Protein AF-X1KSJ5-F1 (afdb_monomer_lite)

Structure (mmCIF, N/CA/C/O backbone):
data_AF-X1KSJ5-F1
#
_entry.id   AF-X1KSJ5-F1
#
loop_
_atom_site.group_PDB
_atom_site.id
_atom_site.type_symbol
_atom_site.label_atom_id
_atom_site.label_alt_id
_atom_site.label_comp_id
_atom_site.label_asym_id
_atom_site.label_entity_id
_atom_site.label_seq_id
_atom_site.pdbx_PDB_ins_code
_atom_site.Cartn_x
_atom_site.Cartn_y
_atom_site.Cartn_z
_atom_site.occupancy
_atom_site.B_iso_or_equiv
_atom_site.auth_seq_id
_atom_site.auth_comp_id
_atom_site.auth_asym_id
_atom_site.auth_atom_id
_atom_site.pdbx_PDB_model_num
ATOM 1 N N . VAL A 1 1 ? 23.281 -0.517 -30.112 1.00 84.94 1 VAL A N 1
ATOM 2 C CA . VAL A 1 1 ? 21.803 -0.468 -30.062 1.00 84.94 1 VAL A CA 1
ATOM 3 C C . VAL A 1 1 ? 21.409 0.751 -29.253 1.00 84.94 1 VAL A C 1
ATOM 5 O O . VAL A 1 1 ? 21.814 0.861 -28.105 1.00 84.94 1 VAL A O 1
ATOM 8 N N . ALA A 1 2 ? 20.683 1.676 -29.867 1.00 84.88 2 ALA A N 1
ATOM 9 C CA . ALA A 1 2 ? 20.162 2.883 -29.251 1.00 84.88 2 ALA A CA 1
ATOM 10 C C . ALA A 1 2 ? 18.636 2.769 -29.133 1.00 84.88 2 ALA A C 1
ATOM 12 O O . ALA A 1 2 ? 17.918 2.760 -30.135 1.00 84.88 2 ALA A O 1
ATOM 13 N N . ASP A 1 3 ? 18.145 2.675 -27.904 1.00 85.12 3 ASP A N 1
ATOM 14 C CA . ASP A 1 3 ? 16.729 2.759 -27.555 1.00 85.12 3 ASP A CA 1
ATOM 15 C C . ASP A 1 3 ? 16.302 4.234 -27.449 1.00 85.12 3 ASP A C 1
ATOM 17 O O . ASP A 1 3 ? 16.980 5.065 -26.841 1.00 85.12 3 ASP A O 1
ATOM 21 N N . THR A 1 4 ? 15.197 4.608 -28.092 1.00 83.75 4 THR A N 1
ATOM 22 C CA . THR A 1 4 ? 14.748 6.007 -28.148 1.00 83.75 4 THR A CA 1
ATOM 23 C C . THR A 1 4 ? 13.231 6.110 -28.023 1.00 83.75 4 THR A C 1
ATOM 25 O O . THR A 1 4 ? 12.505 5.130 -28.161 1.00 83.75 4 THR A O 1
ATOM 28 N N . VAL A 1 5 ? 12.724 7.334 -27.845 1.00 80.88 5 VAL A N 1
ATOM 29 C CA . VAL A 1 5 ? 11.276 7.635 -27.828 1.00 80.88 5 VAL A CA 1
ATOM 30 C C . VAL A 1 5 ? 10.595 7.538 -29.200 1.00 80.88 5 VAL A C 1
ATOM 32 O O . VAL A 1 5 ? 9.409 7.848 -29.333 1.00 80.88 5 VAL A O 1
ATOM 35 N N . VAL A 1 6 ? 11.339 7.139 -30.231 1.00 81.50 6 VAL A N 1
ATOM 36 C CA . VAL A 1 6 ? 10.840 6.950 -31.599 1.00 81.50 6 VAL A CA 1
ATOM 37 C C . VAL A 1 6 ? 10.857 5.479 -31.985 1.00 81.50 6 VAL A C 1
ATOM 39 O O . VAL A 1 6 ? 9.919 4.996 -32.608 1.00 81.50 6 VAL A O 1
ATOM 42 N N . GLY A 1 7 ? 11.906 4.772 -31.586 1.00 84.25 7 GLY A N 1
ATOM 43 C CA . GLY A 1 7 ? 12.214 3.447 -32.086 1.00 84.25 7 GLY A CA 1
ATOM 44 C C . GLY A 1 7 ? 13.486 2.888 -31.481 1.00 84.25 7 GLY A C 1
ATOM 45 O O . GLY A 1 7 ? 14.180 3.553 -30.701 1.00 84.25 7 GLY A O 1
ATOM 46 N N . ILE A 1 8 ? 13.800 1.666 -31.887 1.00 86.94 8 ILE A N 1
ATOM 47 C CA . ILE A 1 8 ? 15.062 1.007 -31.568 1.00 86.94 8 ILE A CA 1
ATOM 48 C C . ILE A 1 8 ? 15.926 1.051 -32.817 1.00 86.94 8 ILE A C 1
ATOM 50 O O . ILE A 1 8 ? 15.518 0.577 -33.876 1.00 86.94 8 ILE A O 1
ATOM 54 N N . PHE A 1 9 ? 17.125 1.602 -32.682 1.00 87.62 9 PHE A N 1
ATOM 55 C CA . PHE A 1 9 ? 18.062 1.769 -33.783 1.00 87.62 9 PHE A CA 1
ATOM 56 C C . PHE A 1 9 ? 19.331 0.969 -33.504 1.00 87.62 9 PHE A C 1
ATOM 58 O O . PHE A 1 9 ? 19.901 1.037 -32.414 1.00 87.62 9 PHE A O 1
ATOM 65 N N . VAL A 1 10 ? 19.810 0.215 -34.487 1.00 87.19 10 VAL A N 1
ATOM 66 C CA . VAL A 1 10 ? 21.141 -0.393 -34.437 1.00 87.19 10 VAL A CA 1
ATOM 67 C C . VAL A 1 10 ? 22.041 0.408 -35.348 1.00 87.19 10 VAL A C 1
ATOM 69 O O . VAL A 1 10 ? 21.798 0.466 -36.544 1.00 87.19 10 VAL A O 1
ATOM 72 N N . ILE A 1 11 ? 23.042 1.053 -34.760 1.00 87.56 11 ILE A N 1
ATOM 73 C CA . ILE A 1 11 ? 23.963 1.960 -35.441 1.00 87.56 11 ILE A CA 1
ATOM 74 C C . ILE A 1 11 ? 25.337 1.312 -35.600 1.00 87.56 11 ILE A C 1
ATOM 76 O O . ILE A 1 11 ? 25.755 0.551 -34.723 1.00 87.56 11 ILE A O 1
ATOM 80 N N . ASP A 1 12 ? 26.005 1.609 -36.712 1.00 84.12 12 ASP A N 1
ATOM 81 C CA . ASP A 1 12 ? 27.409 1.273 -36.944 1.00 84.12 12 ASP A CA 1
ATOM 82 C C . ASP A 1 12 ? 28.352 2.242 -36.205 1.00 84.12 12 ASP A C 1
ATOM 84 O O . ASP A 1 12 ? 27.922 3.224 -35.597 1.00 84.12 12 ASP A O 1
ATOM 88 N N . GLU A 1 13 ? 29.659 1.987 -36.284 1.00 81.50 13 GLU A N 1
ATOM 89 C CA . GLU A 1 13 ? 30.708 2.838 -35.696 1.00 81.50 13 GLU A CA 1
ATOM 90 C C . GLU A 1 13 ? 30.740 4.273 -36.264 1.00 81.50 13 GLU A C 1
ATOM 92 O O . GLU A 1 13 ? 31.395 5.146 -35.695 1.00 81.50 13 GLU A O 1
ATOM 97 N N . LEU A 1 14 ? 30.036 4.529 -37.371 1.00 78.62 14 LEU A N 1
ATOM 98 C CA . LEU A 1 14 ? 29.926 5.822 -38.048 1.00 78.62 14 LEU A CA 1
ATOM 99 C C . LEU A 1 14 ? 28.585 6.527 -37.761 1.00 78.62 14 LEU A C 1
ATOM 101 O O . LEU A 1 14 ? 28.258 7.504 -38.437 1.00 78.62 14 LEU A O 1
ATOM 105 N N . GLU A 1 15 ? 27.822 6.055 -36.768 1.00 77.62 15 GLU A N 1
ATOM 106 C CA . GLU A 1 15 ? 26.500 6.567 -36.363 1.00 77.62 15 GLU A CA 1
ATOM 107 C C . GLU A 1 15 ? 25.383 6.369 -37.403 1.00 77.62 15 GLU A C 1
ATOM 109 O O . GLU A 1 15 ? 24.301 6.957 -37.285 1.00 77.62 15 GLU A O 1
ATOM 114 N N . ASN A 1 16 ? 25.594 5.521 -38.412 1.00 80.31 16 ASN A N 1
ATOM 115 C CA . ASN A 1 16 ? 24.567 5.198 -39.394 1.00 80.31 16 ASN A CA 1
ATOM 116 C C . ASN A 1 16 ? 23.715 4.026 -38.894 1.00 80.31 16 ASN A C 1
ATOM 118 O O . ASN A 1 16 ? 24.263 2.972 -38.564 1.00 80.31 16 ASN A O 1
ATOM 122 N N . PRO A 1 17 ? 22.377 4.154 -38.841 1.00 80.44 17 PRO A N 1
ATOM 123 C CA . PRO A 1 17 ? 21.515 3.024 -38.540 1.00 80.44 17 PRO A CA 1
ATOM 124 C C . PRO A 1 17 ? 21.622 1.953 -39.636 1.00 80.44 17 PRO A C 1
ATOM 126 O O . PRO A 1 17 ? 21.257 2.182 -40.786 1.00 80.44 17 PRO A O 1
ATOM 129 N N . ILE A 1 18 ? 22.110 0.776 -39.244 1.00 83.19 18 ILE A N 1
ATOM 130 C CA . ILE A 1 18 ? 22.192 -0.450 -40.048 1.00 83.19 18 ILE A CA 1
ATOM 131 C C . ILE A 1 18 ? 20.792 -1.047 -40.219 1.00 83.19 18 ILE A C 1
ATOM 133 O O . ILE A 1 18 ? 20.398 -1.434 -41.313 1.00 83.19 18 ILE A O 1
ATOM 137 N N . ASN A 1 19 ? 20.037 -1.120 -39.121 1.00 82.50 19 ASN A N 1
ATOM 138 C CA . ASN A 1 19 ? 18.657 -1.589 -39.095 1.00 82.50 19 ASN A CA 1
ATOM 139 C C . ASN A 1 19 ? 17.917 -0.895 -37.944 1.00 82.50 19 ASN A C 1
ATOM 141 O O . ASN A 1 19 ? 18.529 -0.469 -36.956 1.00 82.50 19 ASN A O 1
ATOM 145 N N . PHE A 1 20 ? 16.604 -0.754 -38.066 1.00 83.00 20 PHE A N 1
ATOM 146 C CA . PHE A 1 20 ? 15.784 -0.112 -37.052 1.00 83.00 20 PHE A CA 1
ATOM 147 C C . PHE A 1 20 ? 14.376 -0.698 -36.996 1.00 83.00 20 PHE A C 1
ATOM 149 O O . PHE A 1 20 ? 13.847 -1.241 -37.967 1.00 83.00 20 PHE A O 1
ATOM 156 N N . ARG A 1 21 ? 13.753 -0.552 -35.830 1.00 84.81 21 ARG A N 1
ATOM 157 C CA . ARG A 1 21 ? 12.312 -0.708 -35.644 1.00 84.81 21 ARG A CA 1
ATOM 158 C C . ARG A 1 21 ? 11.746 0.654 -35.305 1.00 84.81 21 ARG A C 1
ATOM 160 O O . ARG A 1 21 ? 11.942 1.152 -34.195 1.00 84.81 21 ARG A O 1
ATOM 167 N N . ASP A 1 22 ? 11.088 1.262 -36.285 1.00 77.00 22 ASP A N 1
ATOM 168 C CA . ASP A 1 22 ? 10.212 2.397 -36.032 1.00 77.00 22 ASP A CA 1
ATOM 169 C C . ASP A 1 22 ? 8.873 1.850 -35.538 1.00 77.00 22 ASP A C 1
ATOM 171 O O . ASP A 1 22 ? 8.269 0.978 -36.164 1.00 77.00 22 ASP A O 1
ATOM 175 N N . PHE A 1 23 ? 8.396 2.371 -34.414 1.00 73.69 23 PHE A N 1
ATOM 176 C CA . PHE A 1 23 ? 7.074 2.029 -33.902 1.00 73.69 23 PHE A CA 1
ATOM 177 C C . PHE A 1 23 ? 5.959 2.808 -34.622 1.00 73.69 23 PHE A C 1
ATOM 179 O O . PHE A 1 23 ? 4.838 2.874 -34.124 1.00 73.69 23 PHE A O 1
ATOM 186 N N . ASN A 1 24 ? 6.246 3.428 -35.776 1.00 67.19 24 ASN A N 1
ATOM 187 C CA . ASN A 1 24 ? 5.317 4.195 -36.619 1.00 67.19 24 ASN A CA 1
ATOM 188 C C . ASN A 1 24 ? 4.564 5.291 -35.847 1.00 67.19 24 ASN A C 1
ATOM 190 O O . ASN A 1 24 ? 3.436 5.666 -36.163 1.00 67.19 24 ASN A O 1
ATOM 194 N N . GLY A 1 25 ? 5.186 5.798 -34.785 1.00 67.38 25 GLY A N 1
ATOM 195 C CA . GLY A 1 25 ? 4.589 6.768 -33.879 1.00 67.38 25 GLY A CA 1
ATOM 196 C C . GLY A 1 25 ? 3.591 6.243 -32.850 1.00 67.38 25 GLY A C 1
ATOM 197 O O . GLY A 1 25 ? 3.031 7.046 -32.098 1.00 67.38 25 GLY A O 1
ATOM 198 N N . GLU A 1 26 ? 3.425 4.929 -32.735 1.00 77.50 26 GLU A N 1
ATOM 199 C CA . GLU A 1 26 ? 2.664 4.298 -31.662 1.00 77.50 26 GLU A CA 1
ATOM 200 C C . GLU A 1 26 ? 3.470 4.303 -30.359 1.00 77.50 26 GLU A C 1
ATOM 202 O O . GLU A 1 26 ? 4.228 3.387 -30.045 1.00 77.50 26 GLU A O 1
ATOM 207 N N . ILE A 1 27 ? 3.274 5.342 -29.548 1.00 80.62 27 ILE A N 1
ATOM 208 C CA . ILE A 1 27 ? 3.945 5.454 -28.246 1.00 80.62 27 ILE A CA 1
ATOM 209 C C . ILE A 1 27 ? 3.659 4.274 -27.307 1.00 80.62 27 ILE A C 1
ATOM 211 O O . ILE A 1 27 ? 4.500 3.926 -26.482 1.00 80.62 27 ILE A O 1
ATOM 215 N N . ASN A 1 28 ? 2.493 3.640 -27.444 1.00 83.06 28 ASN A N 1
ATOM 216 C CA . ASN A 1 28 ? 2.108 2.509 -26.606 1.00 83.06 28 ASN A CA 1
ATOM 217 C C . ASN A 1 28 ? 3.064 1.323 -26.776 1.00 83.06 28 ASN A C 1
ATOM 219 O O . ASN A 1 28 ? 3.385 0.689 -25.779 1.00 83.06 28 ASN A O 1
ATOM 223 N N . LYS A 1 29 ? 3.591 1.083 -27.985 1.00 83.69 29 LYS A N 1
ATOM 224 C CA . LYS A 1 29 ? 4.580 0.021 -28.221 1.00 83.69 29 LYS A CA 1
ATOM 225 C C . LYS A 1 29 ? 5.910 0.301 -27.534 1.00 83.69 29 LYS A C 1
ATOM 227 O O . LYS A 1 29 ? 6.529 -0.606 -26.996 1.00 83.69 29 LYS A O 1
ATOM 232 N N . ILE A 1 30 ? 6.329 1.566 -27.488 1.00 84.62 30 ILE A N 1
ATOM 233 C CA . ILE A 1 30 ? 7.542 1.977 -26.764 1.00 84.62 30 ILE A CA 1
ATOM 234 C C . ILE A 1 30 ? 7.346 1.801 -25.260 1.00 84.62 30 ILE A C 1
ATOM 236 O O . ILE A 1 30 ? 8.234 1.308 -24.569 1.00 84.62 30 ILE A O 1
ATOM 240 N N . ILE A 1 31 ? 6.176 2.191 -24.748 1.00 85.75 31 ILE A N 1
ATOM 241 C CA . ILE A 1 31 ? 5.821 1.971 -23.345 1.00 85.75 31 ILE A CA 1
ATOM 242 C C . ILE A 1 31 ? 5.867 0.470 -23.040 1.00 85.75 31 ILE A C 1
ATOM 244 O O . ILE A 1 31 ? 6.580 0.073 -22.126 1.00 85.75 31 ILE A O 1
ATOM 248 N N . GLU A 1 32 ? 5.194 -0.359 -23.838 1.00 86.06 32 GLU A N 1
ATOM 249 C CA . GLU A 1 32 ? 5.185 -1.819 -23.692 1.00 86.06 32 GLU A CA 1
ATOM 250 C C . GLU A 1 32 ? 6.599 -2.419 -23.765 1.00 86.06 32 GLU A C 1
ATOM 252 O O . GLU A 1 32 ? 6.956 -3.263 -22.946 1.00 86.06 32 GLU A O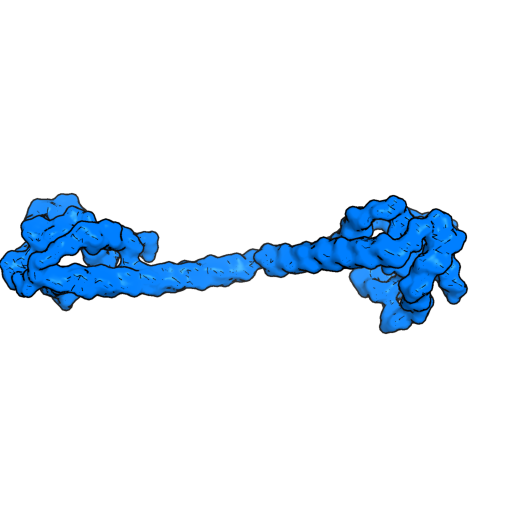 1
ATOM 257 N N . PHE A 1 33 ? 7.447 -1.919 -24.667 1.00 86.81 33 PHE A N 1
ATOM 258 C CA . PHE A 1 33 ? 8.846 -2.325 -24.782 1.00 86.81 33 PHE A CA 1
ATOM 259 C C . PHE A 1 33 ? 9.621 -2.104 -23.473 1.00 86.81 33 PHE A C 1
ATOM 261 O O . PHE A 1 33 ? 10.215 -3.041 -22.934 1.00 86.81 33 PHE A O 1
ATOM 268 N N . TYR A 1 34 ? 9.582 -0.888 -22.918 1.00 85.25 34 TYR A N 1
ATOM 269 C CA . TYR A 1 34 ? 10.248 -0.587 -21.643 1.00 85.25 34 TYR A CA 1
ATOM 270 C C . TYR A 1 34 ? 9.598 -1.306 -20.455 1.00 85.25 34 TYR A C 1
ATOM 272 O O . TYR A 1 34 ? 10.276 -1.637 -19.478 1.00 85.25 34 TYR A O 1
ATOM 280 N N . GLU A 1 35 ? 8.294 -1.562 -20.525 1.00 85.06 35 GLU A N 1
ATOM 281 C CA . GLU A 1 35 ? 7.572 -2.316 -19.509 1.00 85.06 35 GLU A CA 1
ATOM 282 C C . GLU A 1 35 ? 8.022 -3.775 -19.442 1.00 85.06 35 GLU A C 1
ATOM 284 O O . GLU A 1 35 ? 8.316 -4.247 -18.341 1.00 85.06 35 GLU A O 1
ATOM 289 N N . LEU A 1 36 ? 8.134 -4.441 -20.594 1.00 85.56 36 LEU A N 1
ATOM 290 C CA . LEU A 1 36 ? 8.603 -5.821 -20.714 1.00 85.56 36 LEU A CA 1
ATOM 291 C C . LEU A 1 36 ? 10.057 -5.962 -20.255 1.00 85.56 36 LEU A C 1
ATOM 293 O O . LEU A 1 36 ? 10.361 -6.870 -19.481 1.00 85.56 36 LEU A O 1
ATOM 297 N N . ILE A 1 37 ? 10.932 -5.011 -20.611 1.00 84.38 37 ILE A N 1
ATOM 298 C CA . ILE A 1 37 ? 12.313 -4.978 -20.095 1.00 84.38 37 ILE A CA 1
ATOM 299 C C . ILE A 1 37 ? 12.318 -4.875 -18.567 1.00 84.38 37 ILE A C 1
ATOM 301 O O . ILE A 1 37 ? 13.094 -5.554 -17.896 1.00 84.38 37 ILE A O 1
ATOM 305 N N . GLY A 1 38 ? 11.437 -4.047 -17.998 1.00 80.62 38 GLY A N 1
ATOM 306 C CA . GLY A 1 38 ? 11.274 -3.932 -16.549 1.00 80.62 38 GLY A CA 1
ATOM 307 C C . GLY A 1 38 ? 10.692 -5.182 -15.875 1.00 80.62 38 GLY A C 1
ATOM 308 O O . GLY A 1 38 ? 10.787 -5.300 -14.656 1.00 80.62 38 GLY A O 1
ATOM 309 N N . GLU A 1 39 ? 10.085 -6.090 -16.639 1.00 82.62 39 GLU A N 1
ATOM 310 C CA . GLU A 1 39 ? 9.552 -7.389 -16.202 1.00 82.62 39 GLU A CA 1
ATOM 311 C C . GLU A 1 39 ? 10.515 -8.550 -16.512 1.00 82.62 39 GLU A C 1
ATOM 313 O O . GLU A 1 39 ? 10.157 -9.711 -16.335 1.00 82.62 39 GLU A O 1
ATOM 318 N N . ASN A 1 40 ? 11.755 -8.237 -16.909 1.00 82.88 40 ASN A N 1
ATOM 319 C CA . ASN A 1 40 ? 12.795 -9.187 -17.310 1.00 82.88 40 ASN A CA 1
ATOM 320 C C . ASN A 1 40 ? 12.436 -10.035 -18.543 1.00 82.88 40 ASN A C 1
ATOM 322 O O . ASN A 1 40 ? 12.857 -11.184 -18.642 1.00 82.88 40 ASN A O 1
ATOM 326 N N . ASN A 1 41 ? 11.698 -9.466 -19.498 1.00 85.38 41 ASN A N 1
ATOM 327 C CA . ASN A 1 41 ? 11.371 -10.107 -20.770 1.00 85.38 41 ASN A CA 1
ATOM 328 C C . ASN A 1 41 ? 11.835 -9.248 -21.954 1.00 85.38 41 ASN A C 1
ATOM 330 O O . ASN A 1 41 ? 11.778 -8.018 -21.906 1.00 85.38 41 ASN A O 1
ATOM 334 N N . LEU A 1 42 ? 12.267 -9.893 -23.044 1.00 84.75 42 LEU A N 1
ATOM 335 C CA . LEU A 1 42 ? 12.542 -9.204 -24.307 1.00 84.75 42 LEU A CA 1
ATOM 336 C C . LEU A 1 42 ? 11.294 -9.184 -25.198 1.00 84.75 42 LEU A C 1
ATOM 338 O O . LEU A 1 42 ? 10.691 -10.234 -25.427 1.00 84.75 42 LEU A O 1
ATOM 342 N N . PRO A 1 43 ? 10.923 -8.021 -25.751 1.00 86.12 43 PRO A N 1
ATOM 343 C CA . PRO A 1 43 ? 9.847 -7.930 -26.732 1.00 86.12 43 PRO A CA 1
ATOM 344 C C . PRO A 1 43 ? 10.179 -8.703 -28.014 1.00 86.12 43 PRO A C 1
ATOM 346 O O . PRO A 1 43 ? 11.298 -8.615 -28.521 1.00 86.12 43 PRO A O 1
ATOM 349 N N . GLN A 1 44 ? 9.195 -9.412 -28.576 1.00 83.56 44 GLN A N 1
ATOM 350 C CA . GLN A 1 44 ? 9.380 -10.214 -29.796 1.00 83.56 44 GLN A CA 1
ATOM 351 C C . GLN A 1 44 ? 9.872 -9.374 -30.983 1.00 83.56 44 GLN A C 1
ATOM 353 O O . GLN A 1 44 ? 10.752 -9.805 -31.719 1.00 83.56 44 GLN A O 1
ATOM 358 N N . GLU A 1 45 ? 9.379 -8.141 -31.131 1.00 82.69 45 GLU A N 1
ATOM 359 C CA . GLU A 1 45 ? 9.822 -7.226 -32.193 1.00 82.69 45 GLU A CA 1
ATOM 360 C C . GLU A 1 45 ? 11.329 -6.921 -32.124 1.00 82.69 45 GLU A C 1
ATOM 362 O O . GLU A 1 45 ? 11.974 -6.736 -33.159 1.00 82.69 45 GLU A O 1
ATOM 367 N N . PHE A 1 46 ? 11.891 -6.898 -30.911 1.00 86.25 46 PHE A N 1
ATOM 368 C CA . PHE A 1 46 ? 13.315 -6.680 -30.683 1.00 86.25 46 PHE A CA 1
ATOM 369 C C . PHE A 1 46 ? 14.134 -7.948 -30.924 1.00 86.25 46 PHE A C 1
ATOM 371 O O . PHE A 1 46 ? 15.203 -7.862 -31.515 1.00 86.25 46 PHE A O 1
ATOM 378 N N . ILE A 1 47 ? 13.617 -9.122 -30.549 1.00 85.94 47 ILE A N 1
ATOM 379 C CA . ILE A 1 47 ? 14.253 -10.408 -30.875 1.00 85.94 47 ILE A CA 1
ATOM 380 C C . ILE A 1 47 ? 14.367 -10.562 -32.396 1.00 85.94 47 ILE A C 1
ATOM 382 O O . ILE A 1 47 ? 15.465 -10.787 -32.896 1.00 85.94 47 ILE A O 1
ATOM 386 N N . ASN A 1 48 ? 13.282 -10.314 -33.135 1.00 86.69 48 ASN A N 1
ATOM 387 C CA . ASN A 1 48 ? 13.280 -10.387 -34.599 1.00 86.69 48 ASN A CA 1
ATOM 388 C C . ASN A 1 48 ? 14.300 -9.418 -35.229 1.00 86.69 48 ASN A C 1
ATOM 390 O O . ASN A 1 48 ? 14.924 -9.739 -36.233 1.00 86.69 48 ASN A O 1
ATOM 394 N N . LEU A 1 49 ? 14.480 -8.223 -34.646 1.00 86.25 49 LEU A N 1
ATOM 395 C CA . LEU A 1 49 ? 15.498 -7.267 -35.100 1.00 86.25 49 LEU A CA 1
ATOM 396 C C . LEU A 1 49 ? 16.920 -7.818 -34.905 1.00 86.25 49 LEU A C 1
ATOM 398 O O . LEU A 1 49 ? 17.769 -7.636 -35.776 1.00 86.25 49 LEU A O 1
ATOM 402 N N . LEU A 1 50 ? 17.191 -8.468 -33.770 1.00 85.56 50 LEU A N 1
ATOM 403 C CA . LEU A 1 50 ? 18.496 -9.077 -33.499 1.00 85.56 50 LEU A CA 1
ATOM 404 C C . LEU A 1 50 ? 18.759 -10.290 -34.403 1.00 85.56 50 LEU A C 1
ATOM 406 O O . LEU A 1 50 ? 19.883 -10.458 -34.869 1.00 85.56 50 LEU A O 1
ATOM 410 N N . GLU A 1 51 ? 17.737 -11.097 -34.696 1.00 86.62 51 GLU A N 1
ATOM 411 C CA . GLU A 1 51 ? 17.832 -12.231 -35.627 1.00 86.62 51 GLU A CA 1
ATOM 412 C C . GLU A 1 51 ? 18.174 -11.768 -37.050 1.00 86.62 51 GLU A C 1
ATOM 414 O O . GLU A 1 51 ? 19.148 -12.254 -37.623 1.00 86.62 51 GLU A O 1
ATOM 419 N N . GLU A 1 52 ? 17.476 -10.754 -37.580 1.00 86.25 52 GLU A N 1
ATOM 420 C CA . GLU A 1 52 ? 17.796 -10.146 -38.886 1.00 86.25 52 GLU A CA 1
ATOM 421 C C . GLU A 1 52 ? 19.242 -9.634 -38.955 1.00 86.25 52 GLU A C 1
ATOM 423 O O . GLU A 1 52 ? 19.901 -9.694 -39.993 1.00 86.25 52 GLU A O 1
ATOM 428 N N . LEU A 1 53 ? 19.758 -9.094 -37.852 1.00 85.81 53 LEU A N 1
ATOM 429 C CA . LEU A 1 53 ? 21.132 -8.599 -37.787 1.00 85.81 53 LEU A CA 1
ATOM 430 C C . LEU A 1 53 ? 22.149 -9.741 -37.712 1.00 85.81 53 LEU A C 1
ATOM 432 O O . LEU A 1 53 ? 23.203 -9.654 -38.343 1.00 85.81 53 LEU A O 1
ATOM 436 N N . SER A 1 54 ? 21.816 -10.829 -37.022 1.00 84.31 54 SER A N 1
ATOM 437 C CA . SER A 1 54 ? 22.650 -12.029 -36.970 1.00 84.31 54 SER A CA 1
ATOM 438 C C . SER A 1 54 ? 22.747 -12.725 -38.329 1.00 84.31 54 SER A C 1
ATOM 440 O O . SER A 1 54 ? 23.846 -13.112 -38.730 1.00 84.31 54 SER A O 1
ATOM 442 N N . GLU A 1 55 ? 21.651 -12.789 -39.095 1.00 84.81 55 GLU A N 1
ATOM 443 C CA . GLU A 1 55 ? 21.665 -13.283 -40.483 1.00 84.81 55 GLU A CA 1
ATOM 444 C C . GLU A 1 55 ? 22.620 -12.473 -41.378 1.00 84.81 55 GLU A C 1
ATOM 446 O O . GLU A 1 55 ? 23.262 -13.023 -42.274 1.00 84.81 55 GLU A O 1
ATOM 451 N N . ASN A 1 56 ? 22.778 -11.178 -41.086 1.00 82.62 56 ASN A N 1
ATOM 452 C CA . ASN A 1 56 ? 23.713 -10.277 -41.764 1.00 82.62 56 ASN A CA 1
ATOM 453 C C . ASN A 1 56 ? 25.142 -10.299 -41.175 1.00 82.62 56 ASN A C 1
ATOM 455 O O . ASN A 1 56 ? 26.002 -9.536 -41.618 1.00 82.62 56 ASN A O 1
ATOM 459 N N . GLY A 1 57 ? 25.419 -11.175 -40.202 1.00 80.81 57 GLY A N 1
ATOM 460 C CA . GLY A 1 57 ? 26.744 -11.382 -39.609 1.00 80.81 57 GLY A CA 1
ATOM 461 C C . GLY A 1 57 ? 27.052 -10.552 -38.356 1.00 80.81 57 GLY A C 1
ATOM 462 O O . GLY A 1 57 ? 28.187 -10.592 -37.876 1.00 80.81 57 GLY A O 1
ATOM 463 N N . TYR A 1 58 ? 26.079 -9.824 -37.800 1.00 83.38 58 TYR A N 1
ATOM 464 C CA . TYR A 1 58 ? 26.254 -9.018 -36.586 1.00 83.38 58 TYR A CA 1
ATOM 465 C C . TYR A 1 58 ? 25.804 -9.790 -35.337 1.00 83.38 58 TYR A C 1
ATOM 467 O O . TYR A 1 58 ? 24.611 -9.942 -35.093 1.00 83.38 58 TYR A O 1
ATOM 475 N N . ASN A 1 59 ? 26.760 -10.246 -34.519 1.00 79.88 59 ASN A N 1
ATOM 476 C CA . ASN A 1 59 ? 26.481 -11.066 -33.324 1.00 79.88 59 ASN A CA 1
ATOM 477 C C . ASN A 1 59 ? 26.874 -10.400 -31.990 1.00 79.88 59 ASN A C 1
ATOM 479 O O . ASN A 1 59 ? 26.525 -10.910 -30.923 1.00 79.88 59 ASN A O 1
ATOM 483 N N . GLU A 1 60 ? 27.602 -9.279 -32.035 1.00 84.81 60 GLU A N 1
ATOM 484 C CA . GLU A 1 60 ? 27.969 -8.489 -30.856 1.00 84.81 60 GLU A CA 1
ATOM 485 C C . GLU A 1 60 ? 27.257 -7.134 -30.865 1.00 84.81 60 GLU A C 1
ATOM 487 O O . GLU A 1 60 ? 27.342 -6.377 -31.832 1.00 84.81 60 GLU A O 1
ATOM 492 N N . PHE A 1 61 ? 26.589 -6.806 -29.760 1.00 87.06 61 PHE A N 1
ATOM 493 C CA . PHE A 1 61 ? 25.816 -5.580 -29.597 1.00 87.06 61 PHE A CA 1
ATOM 494 C C . PHE A 1 61 ? 26.326 -4.761 -28.409 1.00 87.06 61 PHE A C 1
ATOM 496 O O . PHE A 1 61 ? 26.634 -5.301 -27.352 1.00 87.06 61 PHE A O 1
ATOM 503 N N . ILE A 1 62 ? 26.371 -3.438 -28.554 1.00 87.12 62 ILE A N 1
ATOM 504 C CA . ILE A 1 62 ? 26.649 -2.511 -27.446 1.00 87.12 62 ILE A CA 1
ATOM 505 C C . ILE A 1 62 ? 25.345 -1.833 -27.036 1.00 87.12 62 ILE A C 1
ATOM 507 O O . ILE A 1 62 ? 24.603 -1.353 -27.901 1.00 87.12 62 ILE A O 1
ATOM 511 N N . VAL A 1 63 ? 25.048 -1.814 -25.738 1.00 88.00 63 VAL A N 1
ATOM 512 C CA . VAL A 1 63 ? 23.813 -1.257 -25.161 1.00 88.00 63 VAL A CA 1
ATOM 513 C C . VAL A 1 63 ? 24.140 -0.401 -23.935 1.00 88.00 63 VAL A C 1
ATOM 515 O O . VAL A 1 63 ? 25.096 -0.673 -23.211 1.00 88.00 63 VAL A O 1
ATOM 518 N N . ASP A 1 64 ? 23.333 0.621 -23.669 1.00 83.81 64 ASP A N 1
ATOM 519 C CA . ASP A 1 64 ? 23.501 1.538 -22.530 1.00 83.81 64 ASP A CA 1
ATOM 520 C C . ASP A 1 64 ? 22.684 1.129 -21.287 1.00 83.81 64 ASP A C 1
ATOM 522 O O . ASP A 1 64 ? 22.922 1.621 -20.182 1.00 83.81 64 ASP A O 1
ATOM 526 N N . ASN A 1 65 ? 21.758 0.180 -21.433 1.00 83.25 65 ASN A N 1
ATOM 527 C CA . ASN A 1 65 ? 20.949 -0.366 -20.348 1.00 83.25 65 ASN A CA 1
ATOM 528 C C . ASN A 1 65 ? 21.470 -1.742 -19.894 1.00 83.25 65 ASN A C 1
ATOM 530 O O . ASN A 1 65 ? 21.512 -2.698 -20.672 1.00 83.25 65 ASN A O 1
ATOM 534 N N . SER A 1 66 ? 21.829 -1.855 -18.613 1.00 84.88 66 SER A N 1
ATOM 535 C CA . SER A 1 66 ? 22.389 -3.081 -18.030 1.00 84.88 66 SER A CA 1
ATOM 536 C C . SER A 1 66 ? 21.393 -4.241 -18.021 1.00 84.88 66 SER A C 1
ATOM 538 O O . SER A 1 66 ? 21.777 -5.378 -18.294 1.00 84.88 66 SER A O 1
ATOM 540 N N . ASN A 1 67 ? 20.107 -3.973 -17.774 1.00 83.19 67 ASN A N 1
ATOM 541 C CA . ASN A 1 67 ? 19.065 -5.001 -17.804 1.00 83.19 67 ASN A CA 1
ATOM 542 C C . ASN A 1 67 ? 18.902 -5.556 -19.216 1.00 83.19 67 ASN A C 1
ATOM 544 O O . ASN A 1 67 ? 18.853 -6.767 -19.398 1.00 83.19 67 ASN A O 1
ATOM 548 N N . LEU A 1 68 ? 18.889 -4.678 -20.219 1.00 84.31 68 LEU A N 1
ATOM 549 C CA . LEU A 1 68 ? 18.793 -5.088 -21.616 1.00 84.31 68 LEU A CA 1
ATOM 550 C C . LEU A 1 68 ? 20.020 -5.911 -22.043 1.00 84.31 68 LEU A C 1
ATOM 552 O O . LEU A 1 68 ? 19.859 -6.933 -22.701 1.00 84.31 68 LEU A O 1
ATOM 556 N N . SER A 1 69 ? 21.226 -5.544 -21.591 1.00 86.25 69 SER A N 1
ATOM 557 C CA . SER A 1 69 ? 22.439 -6.348 -21.810 1.00 86.25 69 SER A CA 1
ATOM 558 C C . SER A 1 69 ? 22.309 -7.755 -21.227 1.00 86.25 69 SER A C 1
ATOM 560 O O . SER A 1 69 ? 22.614 -8.735 -21.903 1.00 86.25 69 SER A O 1
ATOM 562 N N . ASN A 1 70 ? 21.835 -7.864 -19.984 1.00 85.69 70 ASN A N 1
ATOM 563 C CA . ASN A 1 70 ? 21.654 -9.151 -19.315 1.00 85.69 70 ASN A CA 1
ATOM 564 C C . ASN A 1 70 ? 20.609 -10.014 -20.029 1.00 85.69 70 ASN A C 1
ATOM 566 O O . ASN A 1 70 ? 20.833 -11.204 -20.226 1.00 85.69 70 ASN A O 1
ATOM 570 N N . LEU A 1 71 ? 19.494 -9.412 -20.448 1.00 85.44 71 LEU A N 1
ATOM 571 C CA . LEU A 1 71 ? 18.421 -10.103 -21.158 1.00 85.44 71 LEU A CA 1
ATOM 572 C C . LEU A 1 71 ? 18.855 -10.595 -22.545 1.00 85.44 71 LEU A C 1
ATOM 574 O O . LEU A 1 71 ? 18.485 -11.697 -22.944 1.00 85.44 71 LEU A O 1
ATOM 578 N N . ILE A 1 72 ? 19.666 -9.823 -23.273 1.00 85.31 72 ILE A N 1
ATOM 579 C CA . ILE A 1 72 ? 20.233 -10.282 -24.550 1.00 85.31 72 ILE A CA 1
ATOM 580 C C . ILE A 1 72 ? 21.190 -11.453 -24.307 1.00 85.31 72 ILE A C 1
ATOM 582 O O . ILE A 1 72 ? 21.066 -12.466 -24.980 1.00 85.31 72 ILE A O 1
ATOM 586 N N . ASN A 1 73 ? 22.064 -11.369 -23.299 1.00 85.56 73 ASN A N 1
ATOM 587 C CA . ASN A 1 73 ? 23.022 -12.435 -22.976 1.00 85.56 73 ASN A CA 1
ATOM 588 C C . ASN A 1 73 ? 22.370 -13.733 -22.471 1.00 85.56 73 ASN A C 1
ATOM 590 O O . ASN A 1 73 ? 22.960 -14.805 -22.585 1.00 85.56 73 ASN A O 1
ATOM 594 N N . GLN A 1 74 ? 21.163 -13.660 -21.902 1.00 83.00 74 GLN A N 1
ATOM 595 C CA . GLN A 1 74 ? 20.377 -14.849 -21.556 1.00 83.00 74 GLN A CA 1
ATOM 596 C C . GLN A 1 74 ? 19.894 -15.611 -22.796 1.00 83.00 74 GLN A C 1
ATOM 598 O O . GLN A 1 74 ? 19.659 -16.817 -22.720 1.00 83.00 74 GLN A O 1
ATOM 603 N N . ASN A 1 75 ? 19.774 -14.933 -23.939 1.00 76.56 75 ASN A N 1
ATOM 604 C CA . ASN A 1 75 ? 19.466 -15.564 -25.211 1.00 76.56 75 ASN A CA 1
ATOM 605 C C . ASN A 1 75 ? 20.776 -16.017 -25.863 1.00 76.56 75 ASN A C 1
ATOM 607 O O . ASN A 1 75 ? 21.562 -15.207 -26.342 1.00 76.56 75 ASN A O 1
ATOM 611 N N . SER A 1 76 ? 20.998 -17.332 -25.904 1.00 61.78 76 SER A N 1
ATOM 612 C CA . SER A 1 76 ? 22.260 -17.975 -26.312 1.00 61.78 76 SER A CA 1
ATOM 613 C C . SER A 1 76 ? 22.783 -17.618 -27.709 1.00 61.78 76 SER A C 1
ATOM 615 O O . SER A 1 76 ? 23.910 -17.975 -28.039 1.00 61.78 76 SER A O 1
ATOM 617 N N . ASN A 1 77 ? 21.977 -16.951 -28.534 1.00 73.06 77 ASN A N 1
ATOM 618 C CA . ASN A 1 77 ? 22.303 -16.613 -29.916 1.00 73.06 77 ASN A CA 1
ATOM 619 C C . ASN A 1 77 ? 23.004 -15.250 -30.051 1.00 73.06 77 ASN A C 1
ATOM 621 O O . ASN A 1 77 ? 23.524 -14.947 -31.123 1.00 73.06 77 ASN A O 1
ATOM 625 N N . PHE A 1 78 ? 23.033 -14.433 -28.992 1.00 81.06 78 PHE A N 1
ATOM 626 C CA . PHE A 1 78 ? 23.505 -13.050 -29.056 1.00 81.06 78 PHE A CA 1
ATOM 627 C C . PHE A 1 78 ? 24.452 -12.718 -27.906 1.00 81.06 78 PHE A C 1
ATOM 629 O O . PHE A 1 78 ? 24.334 -13.257 -26.807 1.00 81.06 78 PHE A O 1
ATOM 636 N N . ASN A 1 79 ? 25.368 -11.780 -28.145 1.00 82.88 79 ASN A N 1
ATOM 637 C CA . ASN A 1 79 ? 26.218 -11.220 -27.101 1.00 82.88 79 ASN A CA 1
ATOM 638 C C . ASN A 1 79 ? 26.010 -9.705 -27.021 1.00 82.88 79 ASN A C 1
ATOM 640 O O . ASN A 1 79 ? 26.128 -9.001 -28.025 1.00 82.88 79 ASN A O 1
ATOM 644 N N . ALA A 1 80 ? 25.720 -9.194 -25.830 1.00 86.56 80 ALA A N 1
ATOM 645 C CA . ALA A 1 80 ? 25.583 -7.775 -25.551 1.00 86.56 80 ALA A CA 1
ATOM 646 C C . ALA A 1 80 ? 26.575 -7.321 -24.478 1.00 86.56 80 ALA A C 1
ATOM 648 O O . ALA A 1 80 ? 26.648 -7.887 -23.383 1.00 86.56 80 ALA A O 1
ATOM 649 N N . LYS A 1 81 ? 27.301 -6.245 -24.784 1.00 85.62 81 LYS A N 1
ATOM 650 C CA . LYS A 1 81 ? 28.169 -5.525 -23.853 1.00 85.62 81 LYS A CA 1
ATOM 651 C C . LYS A 1 81 ? 27.445 -4.278 -23.358 1.00 85.62 81 LYS A C 1
ATOM 653 O O . LYS A 1 81 ? 26.968 -3.465 -24.151 1.00 85.62 81 LYS A O 1
ATOM 658 N N . HIS A 1 82 ? 27.385 -4.130 -22.039 1.00 87.00 82 HIS A N 1
ATOM 659 C CA . HIS A 1 82 ? 26.918 -2.906 -21.401 1.00 87.00 82 HIS A CA 1
ATOM 660 C C . HIS A 1 82 ? 28.062 -1.894 -21.343 1.00 87.00 82 HIS A C 1
ATOM 662 O O . HIS A 1 82 ? 29.101 -2.180 -20.748 1.00 87.00 82 HIS A O 1
ATOM 668 N N . GLU A 1 83 ? 27.879 -0.723 -21.952 1.00 82.94 83 GLU A N 1
ATOM 669 C CA . GLU A 1 83 ? 28.881 0.346 -21.949 1.00 82.94 83 GLU A CA 1
ATOM 670 C C . GLU A 1 83 ? 28.226 1.695 -21.641 1.00 82.94 83 GLU A C 1
ATOM 672 O O . GLU A 1 83 ? 27.388 2.194 -22.394 1.00 82.94 83 GLU A O 1
ATOM 677 N N . VAL A 1 84 ? 28.613 2.295 -20.511 1.00 80.44 84 VAL A N 1
ATOM 678 C CA . VAL A 1 84 ? 28.159 3.629 -20.103 1.00 80.44 84 VAL A CA 1
ATOM 679 C C . VAL A 1 84 ? 29.351 4.426 -19.558 1.00 80.44 84 VAL A C 1
ATOM 681 O O . VAL A 1 84 ? 29.943 3.999 -18.565 1.00 80.44 84 VAL A O 1
ATOM 684 N N . PRO A 1 85 ? 29.688 5.593 -20.141 1.00 75.38 85 PRO A N 1
ATOM 685 C CA . PRO A 1 85 ? 29.048 6.224 -21.298 1.00 75.38 85 PRO A CA 1
ATOM 686 C C . PRO A 1 85 ? 29.510 5.604 -22.627 1.00 75.38 85 PRO A C 1
ATOM 688 O O . PRO A 1 85 ? 30.705 5.456 -22.846 1.00 75.38 85 PRO A O 1
ATOM 691 N N . CYS A 1 86 ? 28.575 5.322 -23.538 1.00 81.94 86 CYS A N 1
ATOM 692 C CA . CYS A 1 86 ? 28.884 5.015 -24.936 1.00 81.94 86 CYS A CA 1
ATOM 693 C C . CYS A 1 86 ? 28.742 6.306 -25.772 1.00 81.94 86 CYS A C 1
ATOM 695 O O . CYS A 1 86 ? 27.608 6.760 -25.981 1.00 81.94 86 CYS A O 1
ATOM 697 N N . PRO A 1 87 ? 29.846 6.920 -26.251 1.00 84.31 87 PRO A N 1
ATOM 698 C CA . PRO A 1 87 ? 29.796 8.195 -26.973 1.00 84.31 87 PRO A CA 1
ATOM 699 C C . PRO A 1 87 ? 28.914 8.144 -28.223 1.00 84.31 87 PRO A C 1
ATOM 701 O O . PRO A 1 87 ? 28.199 9.100 -28.495 1.00 84.31 87 PRO A O 1
ATOM 704 N N . LEU A 1 88 ? 28.917 7.003 -28.918 1.00 84.19 88 LEU A N 1
ATOM 705 C CA . LEU A 1 88 ? 28.168 6.744 -30.148 1.00 84.19 88 LEU A CA 1
ATOM 706 C C . LEU A 1 88 ? 26.643 6.749 -29.929 1.00 84.19 88 LEU A C 1
ATOM 708 O O . LEU A 1 88 ? 25.881 7.334 -30.694 1.00 84.19 88 LEU A O 1
ATOM 712 N N . ILE A 1 89 ? 26.175 6.115 -28.849 1.00 84.00 89 ILE A N 1
ATOM 713 C CA . ILE A 1 89 ? 24.748 6.120 -28.492 1.00 84.00 89 ILE A CA 1
ATOM 714 C C . ILE A 1 89 ? 24.335 7.525 -28.037 1.00 84.00 89 ILE A C 1
ATOM 716 O O . ILE A 1 89 ? 23.239 7.991 -28.353 1.00 84.00 89 ILE A O 1
ATOM 720 N N . GLN A 1 90 ? 25.214 8.222 -27.313 1.00 84.69 90 GLN A N 1
ATOM 721 C CA . GLN A 1 90 ? 24.940 9.564 -26.816 1.00 84.69 90 GLN A CA 1
ATOM 722 C C . GLN A 1 90 ? 24.848 10.598 -27.947 1.00 84.69 90 GLN A C 1
ATOM 724 O O . GLN A 1 90 ? 23.895 11.379 -27.971 1.00 84.69 90 GLN A O 1
ATOM 729 N N . SER A 1 91 ? 25.788 10.596 -28.893 1.00 85.31 91 SER A N 1
ATOM 730 C CA . SER A 1 91 ? 25.760 11.481 -30.064 1.00 85.31 91 SER A CA 1
ATOM 731 C C . SER A 1 91 ? 24.533 11.220 -30.937 1.00 85.31 91 SER A C 1
ATOM 733 O O . SER A 1 91 ? 23.847 12.170 -31.328 1.00 85.31 91 SER A O 1
ATOM 735 N N . PHE A 1 92 ? 24.175 9.948 -31.145 1.00 85.19 92 PHE A N 1
ATOM 736 C CA . PHE A 1 92 ? 22.962 9.568 -31.864 1.00 85.19 92 PHE A CA 1
ATOM 737 C C . PHE A 1 92 ? 21.691 10.092 -31.177 1.00 85.19 92 PHE A C 1
ATOM 739 O O . PHE A 1 92 ? 20.832 10.679 -31.837 1.00 85.19 92 PHE A O 1
ATOM 746 N N . LYS A 1 93 ? 21.578 9.946 -29.847 1.00 83.88 93 LYS A N 1
ATOM 747 C CA . LYS A 1 93 ? 20.436 10.460 -29.065 1.00 83.88 93 LYS A CA 1
ATOM 748 C C . LYS A 1 93 ? 20.359 11.993 -29.085 1.00 83.88 93 LYS A C 1
ATOM 750 O O . LYS A 1 93 ? 19.258 12.537 -29.145 1.00 83.88 93 LYS A O 1
ATOM 755 N N . LEU A 1 94 ? 21.496 12.695 -29.076 1.00 84.94 94 LEU A N 1
ATOM 756 C CA . LEU A 1 94 ? 21.544 14.162 -29.169 1.00 84.94 94 LEU A CA 1
ATOM 757 C C . LEU A 1 94 ? 21.111 14.676 -30.549 1.00 84.94 94 LEU A C 1
ATOM 759 O O . LEU A 1 94 ? 20.428 15.694 -30.637 1.00 84.94 94 LEU A O 1
ATOM 763 N N . ASN A 1 95 ? 21.460 13.956 -31.616 1.00 84.56 95 ASN A N 1
ATOM 764 C CA . ASN A 1 95 ? 21.138 14.320 -32.998 1.00 84.56 95 ASN A CA 1
ATOM 765 C C . ASN A 1 95 ? 19.926 13.564 -33.566 1.00 84.56 95 ASN A C 1
ATOM 767 O O . ASN A 1 95 ? 19.763 13.499 -34.786 1.00 84.56 95 ASN A O 1
ATOM 771 N N . LEU A 1 96 ? 19.056 13.029 -32.702 1.00 82.50 96 LEU A N 1
ATOM 772 C CA . LEU A 1 96 ? 18.001 12.079 -33.066 1.00 82.50 96 LEU A CA 1
ATOM 773 C C . LEU A 1 96 ? 17.152 12.535 -34.259 1.00 82.50 96 LEU A C 1
ATOM 775 O O . LEU A 1 96 ? 16.945 11.763 -35.185 1.00 82.50 96 LEU A O 1
ATOM 779 N N . ILE A 1 97 ? 16.715 13.798 -34.282 1.00 83.12 97 ILE A N 1
ATOM 780 C CA . ILE A 1 97 ? 15.892 14.348 -35.374 1.00 83.12 97 ILE A CA 1
ATOM 781 C C . ILE A 1 97 ? 16.620 14.225 -36.720 1.00 83.12 97 ILE A C 1
ATOM 783 O O . ILE A 1 97 ? 16.063 13.720 -37.692 1.00 83.12 97 ILE A O 1
ATOM 787 N N . ASN A 1 98 ? 17.883 14.650 -36.779 1.00 81.62 98 ASN A N 1
ATOM 788 C CA . ASN A 1 98 ? 18.676 14.618 -38.007 1.00 81.62 98 ASN A CA 1
ATOM 789 C C . ASN A 1 98 ? 19.018 13.185 -38.418 1.00 81.62 98 ASN A C 1
ATOM 791 O O . ASN A 1 98 ? 18.997 12.867 -39.607 1.00 81.62 98 ASN A O 1
ATOM 795 N N . SER A 1 99 ? 19.329 12.329 -37.445 1.00 78.19 99 SER A N 1
ATOM 796 C CA . SER A 1 99 ? 19.678 10.931 -37.683 1.00 78.19 99 SER A CA 1
ATOM 797 C C . SER A 1 99 ? 18.493 10.134 -38.209 1.00 78.19 99 SER A C 1
ATOM 799 O O . SER A 1 99 ? 18.668 9.330 -39.111 1.00 78.19 99 SER A O 1
ATOM 801 N N . VAL A 1 100 ? 17.289 10.390 -37.704 1.00 78.50 100 VAL A N 1
ATOM 802 C CA . VAL A 1 100 ? 16.074 9.626 -38.014 1.00 78.50 100 VAL A CA 1
ATOM 803 C C . VAL A 1 100 ? 15.402 10.129 -39.305 1.00 78.50 100 VAL A C 1
ATOM 805 O O . VAL A 1 100 ? 14.981 9.321 -40.136 1.00 78.50 100 VAL A O 1
ATOM 808 N N . ASN A 1 101 ? 15.442 11.444 -39.571 1.00 79.06 101 ASN A N 1
ATOM 809 C CA . ASN A 1 101 ? 14.934 12.037 -40.819 1.00 79.06 101 ASN A CA 1
ATOM 810 C C . ASN A 1 101 ? 15.645 11.506 -42.078 1.00 79.06 101 ASN A C 1
ATOM 812 O O . ASN A 1 101 ? 15.019 11.385 -43.132 1.00 79.06 101 ASN A O 1
ATOM 816 N N . LYS A 1 102 ? 16.940 11.167 -41.984 1.00 74.69 102 LYS A N 1
ATOM 817 C CA . LYS A 1 102 ? 17.715 10.587 -43.099 1.00 74.69 102 LYS A CA 1
ATOM 818 C C . LYS A 1 102 ? 17.156 9.246 -43.590 1.00 74.69 102 LYS A C 1
ATOM 820 O O . LYS A 1 102 ? 17.396 8.887 -44.737 1.00 74.69 102 LYS A O 1
ATOM 825 N N . TYR A 1 103 ? 16.402 8.540 -42.748 1.00 70.88 103 TYR A N 1
ATOM 826 C CA . TYR A 1 103 ? 15.907 7.185 -43.006 1.00 70.88 103 TYR A CA 1
ATOM 827 C C . TYR A 1 103 ? 14.379 7.134 -43.154 1.00 70.88 103 TYR A C 1
ATOM 829 O O . TYR A 1 103 ? 13.766 6.083 -43.002 1.00 70.88 103 TYR A O 1
ATOM 837 N N . GLY A 1 104 ? 13.756 8.273 -43.481 1.00 70.69 104 GLY A N 1
ATOM 838 C CA . GLY A 1 104 ? 12.336 8.349 -43.839 1.00 70.69 104 GLY A CA 1
ATOM 839 C C . GLY A 1 104 ? 11.373 8.468 -42.658 1.00 70.69 104 GLY A C 1
ATOM 840 O O . GLY A 1 104 ? 10.173 8.625 -42.872 1.00 70.69 104 GLY A O 1
ATOM 841 N N . VAL A 1 105 ? 11.879 8.466 -41.426 1.00 76.25 105 VAL A N 1
ATOM 842 C CA . VAL A 1 105 ? 11.068 8.678 -40.227 1.00 76.25 105 VAL A CA 1
ATOM 843 C C . VAL A 1 105 ? 11.045 10.175 -39.928 1.00 76.25 105 VAL A C 1
ATOM 845 O O . VAL A 1 105 ? 12.018 10.750 -39.444 1.00 76.25 105 VAL A O 1
ATOM 848 N N . GLN A 1 106 ? 9.933 10.829 -40.260 1.00 76.56 106 GLN A N 1
ATOM 849 C CA . GLN A 1 106 ? 9.756 12.257 -40.005 1.00 76.56 106 GLN A CA 1
ATOM 850 C C . GLN A 1 106 ? 9.204 12.475 -38.601 1.00 76.56 106 GLN A C 1
ATOM 852 O O . GLN A 1 106 ? 8.079 12.073 -38.298 1.00 76.56 106 GLN A O 1
ATOM 857 N N . ILE A 1 107 ? 9.984 13.142 -37.751 1.00 79.19 107 ILE A N 1
ATOM 858 C CA . ILE A 1 107 ? 9.546 13.505 -36.405 1.00 79.19 107 ILE A CA 1
ATOM 859 C C . ILE A 1 107 ? 9.907 14.949 -36.069 1.00 79.19 107 ILE A C 1
ATOM 861 O O . ILE A 1 107 ? 10.999 15.430 -36.375 1.00 79.19 107 ILE A O 1
ATOM 865 N N . THR A 1 108 ? 8.974 15.649 -35.429 1.00 84.75 108 THR A N 1
ATOM 866 C CA . THR A 1 108 ? 9.194 17.017 -34.953 1.00 84.75 108 THR A CA 1
ATOM 867 C C . THR A 1 108 ? 9.691 17.032 -33.510 1.00 84.75 108 THR A C 1
ATOM 869 O O . THR A 1 108 ? 9.441 16.115 -32.725 1.00 84.75 108 THR A O 1
ATOM 872 N N . GLU A 1 109 ? 10.362 18.116 -33.123 1.00 85.00 109 GLU A N 1
ATOM 873 C CA . GLU A 1 109 ? 10.788 18.330 -31.735 1.00 85.00 109 GLU A CA 1
ATOM 874 C C . GLU A 1 109 ? 9.597 18.312 -30.759 1.00 85.00 109 GLU A C 1
ATOM 876 O O . GLU A 1 109 ? 9.682 17.761 -29.661 1.00 85.00 109 GLU A O 1
ATOM 881 N N . GLU A 1 110 ? 8.446 18.843 -31.183 1.00 86.06 110 GLU A N 1
ATOM 882 C CA . GLU A 1 110 ? 7.219 18.829 -30.387 1.00 86.06 110 GLU A CA 1
ATOM 883 C C . GLU A 1 110 ? 6.706 17.404 -30.139 1.00 86.06 110 GLU A C 1
ATOM 885 O O . GLU A 1 110 ? 6.379 17.064 -28.999 1.00 86.06 110 GLU A O 1
ATOM 890 N N . GLN A 1 111 ? 6.718 16.547 -31.165 1.00 84.56 111 GLN A N 1
ATOM 891 C CA . GLN A 1 111 ? 6.342 15.138 -31.036 1.00 84.56 111 GLN A CA 1
ATOM 892 C C . GLN A 1 111 ? 7.309 14.375 -30.125 1.00 84.56 111 GLN A C 1
ATOM 894 O O . GLN A 1 111 ? 6.859 13.596 -29.287 1.00 84.56 111 GLN A O 1
ATOM 899 N N . ILE A 1 112 ? 8.621 14.617 -30.230 1.00 84.94 112 ILE A N 1
ATOM 900 C CA . ILE A 1 112 ? 9.614 14.027 -29.314 1.00 84.94 112 ILE A CA 1
ATOM 901 C C . ILE A 1 112 ? 9.312 14.437 -27.875 1.00 84.94 112 ILE A C 1
ATOM 903 O O . ILE A 1 112 ? 9.289 13.588 -26.985 1.00 84.94 112 ILE A O 1
ATOM 907 N N . ARG A 1 113 ? 9.052 15.725 -27.629 1.00 86.12 113 ARG A N 1
ATOM 908 C CA . ARG A 1 113 ? 8.761 16.231 -26.283 1.00 86.12 113 ARG A CA 1
ATOM 909 C C . ARG A 1 113 ? 7.484 15.621 -25.713 1.00 86.12 113 ARG A C 1
ATOM 911 O O . ARG A 1 113 ? 7.478 15.192 -24.559 1.00 86.12 113 ARG A O 1
ATOM 918 N N . GLU A 1 114 ? 6.415 15.566 -26.505 1.00 88.69 114 GLU A N 1
ATOM 919 C CA . GLU A 1 114 ? 5.151 14.953 -26.089 1.00 88.69 114 GLU A CA 1
ATOM 920 C C . GLU A 1 114 ? 5.336 13.464 -25.776 1.00 88.69 114 GLU A C 1
ATOM 922 O O . GLU A 1 114 ? 4.851 12.979 -24.749 1.00 88.69 114 GLU A O 1
ATOM 927 N N . ARG A 1 115 ? 6.086 12.746 -26.620 1.00 88.12 115 ARG A N 1
ATOM 928 C CA . ARG A 1 115 ? 6.351 11.321 -26.424 1.00 88.12 115 ARG A CA 1
ATOM 929 C C . ARG A 1 115 ? 7.209 11.050 -25.195 1.00 88.12 115 ARG A C 1
ATOM 931 O O . ARG A 1 115 ? 6.832 10.223 -24.371 1.00 88.12 115 ARG A O 1
ATOM 938 N N . SER A 1 116 ? 8.302 11.788 -25.020 1.00 86.69 116 SER A N 1
ATOM 939 C CA . SER A 1 116 ? 9.152 11.709 -23.826 1.00 86.69 116 SER A CA 1
ATOM 940 C C . SER A 1 116 ? 8.351 11.954 -22.550 1.00 86.69 116 SER A C 1
ATOM 942 O O . SER A 1 116 ? 8.503 11.220 -21.574 1.00 86.69 116 SER A O 1
ATOM 944 N N . LYS A 1 117 ? 7.450 12.946 -22.568 1.00 89.81 117 LYS A N 1
ATOM 945 C CA . LYS A 1 117 ? 6.567 13.237 -21.436 1.00 89.81 117 LYS A CA 1
ATOM 946 C C . LYS A 1 117 ? 5.637 12.061 -21.131 1.00 89.81 117 LYS A C 1
ATOM 948 O O . LYS A 1 117 ? 5.625 11.591 -19.999 1.00 89.81 117 LYS A O 1
ATOM 953 N N . LYS A 1 118 ? 4.899 11.560 -22.127 1.00 89.69 118 LYS A N 1
ATOM 954 C CA . LYS A 1 118 ? 3.966 10.431 -21.952 1.00 89.69 118 LYS A CA 1
ATOM 955 C C . LYS A 1 118 ? 4.674 9.154 -21.490 1.00 89.69 118 LYS A C 1
ATOM 957 O O . LYS A 1 118 ? 4.171 8.469 -20.603 1.00 89.69 118 LYS A O 1
ATOM 962 N N . LEU A 1 119 ? 5.844 8.850 -22.055 1.00 88.62 119 LEU A N 1
ATOM 963 C CA . LEU A 1 119 ? 6.657 7.707 -21.639 1.00 88.62 119 LEU A CA 1
ATOM 964 C C . LEU A 1 119 ? 7.089 7.851 -20.173 1.00 88.62 119 LEU A C 1
ATOM 966 O O . LEU A 1 119 ? 6.886 6.932 -19.381 1.00 88.62 119 LEU A O 1
ATOM 970 N N . GLY A 1 120 ? 7.616 9.021 -19.795 1.00 88.75 120 GLY A N 1
ATOM 971 C CA . GLY A 1 120 ? 8.011 9.312 -18.417 1.00 88.75 120 GLY A CA 1
ATOM 972 C C . GLY A 1 120 ? 6.847 9.206 -17.431 1.00 88.75 120 GLY A C 1
ATOM 973 O O . GLY A 1 120 ? 6.987 8.581 -16.381 1.00 88.75 120 GLY A O 1
ATOM 974 N N . GLU A 1 121 ? 5.680 9.749 -17.786 1.00 91.50 121 GLU A N 1
ATOM 975 C CA . GLU A 1 121 ? 4.456 9.644 -16.982 1.00 91.50 121 GLU A CA 1
ATOM 976 C C . GLU A 1 121 ? 4.023 8.183 -16.786 1.00 91.50 121 GLU A C 1
ATOM 978 O O . GLU A 1 121 ? 3.735 7.779 -15.656 1.00 91.50 121 GLU A O 1
ATOM 983 N N . SER A 1 122 ? 4.017 7.373 -17.852 1.00 88.31 122 SER A N 1
ATOM 984 C CA . SER A 1 122 ? 3.616 5.961 -17.771 1.00 88.31 122 SER A CA 1
ATOM 985 C C . SER A 1 122 ? 4.576 5.140 -16.905 1.00 88.31 122 SER A C 1
ATOM 987 O O . SER A 1 122 ? 4.148 4.440 -15.981 1.00 88.31 122 SER A O 1
ATOM 989 N N . LEU A 1 123 ? 5.886 5.281 -17.133 1.00 86.62 123 LEU A N 1
ATOM 990 C CA . LEU A 1 123 ? 6.910 4.566 -16.366 1.00 86.62 123 LEU A CA 1
ATOM 991 C C . LEU A 1 123 ? 6.912 4.977 -14.887 1.00 86.62 123 LEU A C 1
ATOM 993 O O . LEU A 1 123 ? 7.029 4.115 -14.007 1.00 86.62 123 LEU A O 1
ATOM 997 N N . ALA A 1 124 ? 6.720 6.267 -14.589 1.00 87.38 124 ALA A N 1
ATOM 998 C CA . ALA A 1 124 ? 6.579 6.751 -13.217 1.00 87.38 124 ALA A CA 1
ATOM 999 C C . ALA A 1 124 ? 5.334 6.158 -12.543 1.00 87.38 124 ALA A C 1
ATOM 1001 O O . ALA A 1 124 ? 5.428 5.619 -11.438 1.00 87.38 124 ALA A O 1
ATOM 1002 N N . LYS A 1 125 ? 4.180 6.177 -13.225 1.00 86.75 125 LYS A N 1
ATOM 1003 C CA . LYS A 1 125 ? 2.932 5.595 -12.714 1.00 86.75 125 LYS A CA 1
ATOM 1004 C C . LYS A 1 125 ? 3.085 4.106 -12.408 1.00 86.75 125 LYS A C 1
ATOM 1006 O O . LYS A 1 125 ? 2.673 3.665 -11.334 1.00 86.75 125 LYS A O 1
ATOM 1011 N N . LYS A 1 126 ? 3.708 3.331 -13.303 1.00 82.50 126 LYS A N 1
ATOM 1012 C CA . LYS A 1 126 ? 3.930 1.891 -13.091 1.00 82.50 126 LYS A CA 1
ATOM 1013 C C . LYS A 1 126 ? 4.913 1.634 -11.946 1.00 82.50 126 LYS A C 1
ATOM 1015 O O . LYS A 1 126 ? 4.676 0.745 -11.132 1.00 82.50 126 LYS A O 1
ATOM 1020 N N . SER A 1 127 ? 5.958 2.451 -11.818 1.00 81.81 127 SER A N 1
ATOM 1021 C CA . SER A 1 127 ? 6.908 2.373 -10.698 1.00 81.81 127 SER A CA 1
ATOM 1022 C C . SER A 1 127 ? 6.235 2.645 -9.350 1.00 81.81 127 SER A C 1
ATOM 1024 O O . SER A 1 127 ? 6.441 1.891 -8.400 1.00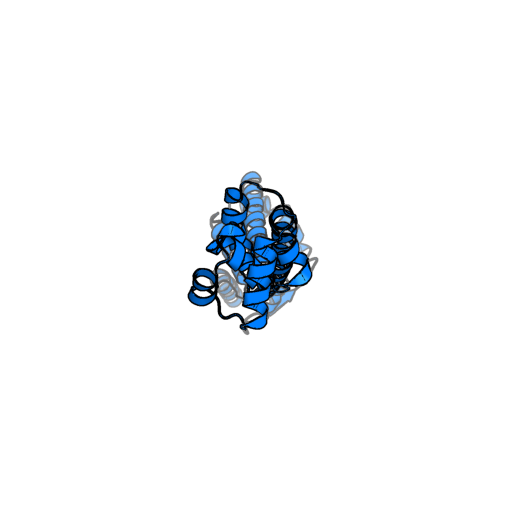 81.81 127 SER A O 1
ATOM 1026 N N . ILE A 1 128 ? 5.366 3.660 -9.281 1.00 83.38 128 ILE A N 1
ATOM 1027 C CA . ILE A 1 128 ? 4.551 3.952 -8.092 1.00 83.38 128 ILE A CA 1
ATOM 1028 C C . ILE A 1 128 ? 3.602 2.789 -7.803 1.00 83.38 128 ILE A C 1
ATOM 1030 O O . ILE A 1 128 ? 3.561 2.309 -6.677 1.00 83.38 128 ILE A O 1
ATOM 1034 N N . SER A 1 129 ? 2.894 2.280 -8.814 1.00 79.44 129 SER A N 1
ATOM 1035 C CA . SER A 1 129 ? 1.978 1.146 -8.648 1.00 79.44 129 SER A CA 1
ATOM 1036 C C . SER A 1 129 ? 2.688 -0.096 -8.102 1.00 79.44 129 SER A C 1
ATOM 1038 O O . SER A 1 129 ? 2.165 -0.751 -7.204 1.00 79.44 129 SER A O 1
ATOM 1040 N N . ARG A 1 130 ? 3.893 -0.406 -8.602 1.00 74.25 130 ARG A N 1
ATOM 1041 C CA . ARG A 1 130 ? 4.724 -1.513 -8.099 1.00 74.25 130 ARG A CA 1
ATOM 1042 C C . ARG A 1 130 ? 5.169 -1.283 -6.657 1.00 74.25 130 ARG A C 1
ATOM 1044 O O . ARG A 1 130 ? 5.249 -2.233 -5.890 1.00 74.25 130 ARG A O 1
ATOM 1051 N N . ALA A 1 131 ? 5.475 -0.041 -6.287 1.00 75.81 131 ALA A N 1
ATOM 1052 C CA . ALA A 1 131 ? 5.863 0.297 -4.924 1.00 75.81 131 ALA A CA 1
ATOM 1053 C C . ALA A 1 131 ? 4.677 0.209 -3.953 1.00 75.81 131 ALA A C 1
ATOM 1055 O O . ALA A 1 131 ? 4.829 -0.361 -2.880 1.00 75.81 131 ALA A O 1
ATOM 1056 N N . SER A 1 132 ? 3.505 0.727 -4.332 1.00 68.94 132 SER A N 1
ATOM 1057 C CA . SER A 1 132 ? 2.294 0.737 -3.501 1.00 68.94 132 SER A CA 1
ATOM 1058 C C . SER A 1 132 ? 1.620 -0.630 -3.375 1.00 68.94 132 SER A C 1
ATOM 1060 O O . SER A 1 132 ? 0.957 -0.877 -2.375 1.00 68.94 132 SER A O 1
ATOM 1062 N N . GLY A 1 133 ? 1.790 -1.513 -4.362 1.00 65.31 133 GLY A N 1
ATOM 1063 C CA . GLY A 1 133 ? 1.239 -2.871 -4.358 1.00 65.31 133 GLY A CA 1
ATOM 1064 C C . GLY A 1 133 ? 2.086 -3.911 -3.621 1.00 65.31 133 GLY A C 1
ATOM 1065 O O . GLY A 1 133 ? 1.811 -5.096 -3.754 1.00 65.31 133 GLY A O 1
ATOM 1066 N N . LYS A 1 134 ? 3.136 -3.513 -2.890 1.00 72.81 134 LYS A N 1
ATOM 1067 C CA . LYS A 1 134 ? 3.914 -4.461 -2.080 1.00 72.81 134 LYS A CA 1
ATOM 1068 C C . LYS A 1 134 ? 3.087 -4.892 -0.871 1.00 72.81 134 LYS A C 1
ATOM 1070 O O . LYS A 1 134 ? 2.785 -4.056 -0.019 1.00 72.81 134 LYS A O 1
ATOM 1075 N N . ASP A 1 135 ? 2.783 -6.185 -0.781 1.00 68.06 135 ASP A N 1
ATOM 1076 C CA . ASP A 1 135 ? 1.980 -6.777 0.300 1.00 68.06 135 ASP A CA 1
ATOM 1077 C C . ASP A 1 135 ? 2.477 -6.375 1.697 1.00 68.06 135 ASP A C 1
ATOM 1079 O O . ASP A 1 135 ? 1.673 -6.067 2.575 1.00 68.06 135 ASP A O 1
ATOM 1083 N N . ASP A 1 136 ? 3.794 -6.252 1.884 1.00 75.06 136 ASP A N 1
ATOM 1084 C CA . ASP A 1 136 ? 4.401 -5.827 3.152 1.00 75.06 136 ASP A CA 1
ATOM 1085 C C . ASP A 1 136 ? 3.919 -4.442 3.615 1.00 75.06 136 ASP A C 1
ATOM 1087 O O . ASP A 1 136 ? 3.687 -4.221 4.805 1.00 75.06 136 ASP A O 1
ATOM 1091 N N . ILE A 1 137 ? 3.718 -3.501 2.685 1.00 81.62 137 ILE A N 1
ATOM 1092 C CA . ILE A 1 137 ? 3.233 -2.152 3.012 1.00 81.62 137 ILE A CA 1
ATOM 1093 C C . ILE A 1 137 ? 1.777 -2.219 3.467 1.00 81.62 137 ILE A C 1
ATOM 1095 O O . ILE A 1 137 ? 1.409 -1.568 4.447 1.00 81.62 137 ILE A O 1
ATOM 1099 N N . LEU A 1 138 ? 0.958 -3.025 2.788 1.00 81.56 138 LEU A N 1
ATOM 1100 C CA . LEU A 1 138 ? -0.449 -3.207 3.137 1.00 81.56 138 LEU A CA 1
ATOM 1101 C C . LEU A 1 138 ? -0.597 -3.895 4.497 1.00 81.56 138 LEU A C 1
ATOM 1103 O O . LEU A 1 138 ? -1.390 -3.443 5.320 1.00 81.56 138 LEU A O 1
ATOM 1107 N N . ILE A 1 139 ? 0.207 -4.923 4.778 1.00 85.00 139 ILE A N 1
ATOM 1108 C CA . ILE A 1 139 ? 0.215 -5.614 6.076 1.00 85.00 139 ILE A CA 1
ATOM 1109 C C . ILE A 1 139 ? 0.570 -4.635 7.202 1.00 85.00 139 ILE A C 1
ATOM 1111 O O . ILE A 1 139 ? -0.150 -4.556 8.200 1.00 85.00 139 ILE A O 1
ATOM 1115 N N . ILE A 1 140 ? 1.626 -3.831 7.032 1.00 88.12 140 ILE A N 1
ATOM 1116 C CA . ILE A 1 140 ? 2.022 -2.814 8.020 1.00 88.12 140 ILE A CA 1
ATOM 1117 C C . ILE A 1 140 ? 0.897 -1.792 8.237 1.00 88.12 140 ILE A C 1
ATOM 1119 O O . ILE A 1 140 ? 0.592 -1.431 9.376 1.00 88.12 140 ILE A O 1
ATOM 1123 N N . GLN A 1 141 ? 0.245 -1.338 7.164 1.00 88.38 141 GLN A N 1
ATOM 1124 C CA . GLN A 1 141 ? -0.885 -0.412 7.262 1.00 88.38 141 GLN A CA 1
ATOM 1125 C C . GLN A 1 141 ? -2.078 -1.027 8.008 1.00 88.38 141 GLN A C 1
ATOM 1127 O O . GLN A 1 141 ? -2.687 -0.345 8.838 1.00 88.38 141 GLN A O 1
ATOM 1132 N N . MET A 1 142 ? -2.391 -2.305 7.776 1.00 91.94 142 MET A N 1
ATOM 1133 C CA . MET A 1 142 ? -3.467 -3.007 8.484 1.00 91.94 142 MET A CA 1
ATOM 1134 C C . MET A 1 142 ? -3.168 -3.137 9.980 1.00 91.94 142 MET A C 1
ATOM 1136 O O . MET A 1 142 ? -4.034 -2.827 10.797 1.00 91.94 142 MET A O 1
ATOM 1140 N N . ILE A 1 143 ? -1.941 -3.520 10.347 1.00 92.94 143 ILE A N 1
ATOM 1141 C CA . ILE A 1 143 ? -1.511 -3.621 11.752 1.00 92.94 143 ILE A CA 1
ATOM 1142 C C . ILE A 1 143 ? -1.638 -2.261 12.448 1.00 92.94 143 ILE A C 1
ATOM 1144 O O . ILE A 1 143 ? -2.283 -2.157 13.491 1.00 92.94 143 ILE A O 1
ATOM 1148 N N . ASN A 1 144 ? -1.110 -1.200 11.833 1.00 95.19 144 ASN A N 1
ATOM 1149 C CA . ASN A 1 144 ? -1.213 0.155 12.379 1.00 95.19 144 ASN A CA 1
ATOM 1150 C C . ASN A 1 144 ? -2.673 0.602 12.542 1.00 95.19 144 ASN A C 1
ATOM 1152 O O . ASN A 1 144 ? -3.029 1.232 13.539 1.00 95.19 144 ASN A O 1
ATOM 1156 N N . THR A 1 145 ? -3.532 0.260 11.580 1.00 94.75 145 THR A N 1
ATOM 1157 C CA . THR A 1 145 ? -4.967 0.566 11.641 1.00 94.75 145 THR A CA 1
ATOM 1158 C C . THR A 1 145 ? -5.639 -0.161 12.802 1.00 94.75 145 THR A C 1
ATOM 1160 O O . THR A 1 145 ? -6.393 0.457 13.553 1.00 94.75 145 THR A O 1
ATOM 1163 N N . LEU A 1 146 ? -5.333 -1.444 13.004 1.00 93.44 146 LEU A N 1
ATOM 1164 C CA . LEU A 1 146 ? -5.847 -2.216 14.136 1.00 93.44 146 LEU A CA 1
ATOM 1165 C C . LEU A 1 146 ? -5.416 -1.617 15.480 1.00 93.44 146 LEU A C 1
ATOM 1167 O O . LEU A 1 146 ? -6.234 -1.507 16.395 1.00 93.44 146 LEU A O 1
ATOM 1171 N N . ASP A 1 147 ? -4.165 -1.179 15.602 1.00 93.06 147 ASP A N 1
ATOM 1172 C CA . ASP A 1 147 ? -3.669 -0.551 16.829 1.00 93.06 147 ASP A CA 1
ATOM 1173 C C . ASP A 1 147 ? -4.307 0.816 17.094 1.00 93.06 147 ASP A C 1
ATOM 1175 O O . ASP A 1 147 ? -4.639 1.140 18.240 1.00 93.06 147 ASP A O 1
ATOM 1179 N N . LEU A 1 148 ? -4.526 1.615 16.048 1.00 94.12 148 LEU A N 1
ATOM 1180 C CA . LEU A 1 148 ? -5.274 2.868 16.152 1.00 94.12 148 LEU A CA 1
ATOM 1181 C C . LEU A 1 148 ? -6.718 2.617 16.590 1.00 94.12 148 LEU A C 1
ATOM 1183 O O . LEU A 1 148 ? -7.196 3.283 17.506 1.00 94.12 148 LEU A O 1
ATOM 1187 N N . LEU A 1 149 ? -7.393 1.629 16.001 1.00 90.56 149 LEU A N 1
ATOM 1188 C CA . LEU A 1 149 ? -8.760 1.269 16.371 1.00 90.56 149 LEU A CA 1
ATOM 1189 C C . LEU A 1 149 ? -8.863 0.852 17.844 1.00 90.56 149 LEU A C 1
ATOM 1191 O O . LEU A 1 149 ? -9.744 1.344 18.549 1.00 90.56 149 LEU A O 1
ATOM 1195 N N . LYS A 1 150 ? -7.929 0.031 18.343 1.00 86.69 150 LYS A N 1
ATOM 1196 C CA . LYS A 1 150 ? -7.865 -0.340 19.770 1.00 86.69 150 LYS A CA 1
ATOM 1197 C C . LYS A 1 150 ? -7.722 0.884 20.676 1.00 86.69 150 LYS A C 1
ATOM 1199 O O . LYS A 1 150 ? -8.452 1.018 21.657 1.00 86.69 150 LYS A O 1
ATOM 1204 N N . LYS A 1 151 ? -6.808 1.803 20.342 1.00 89.50 151 LYS A N 1
ATOM 1205 C CA . LYS A 1 151 ? -6.606 3.046 21.110 1.00 89.50 151 LYS A CA 1
ATOM 1206 C C . LYS A 1 151 ? -7.857 3.923 21.100 1.00 89.50 151 LYS A C 1
ATOM 1208 O O . LYS A 1 151 ? -8.242 4.438 22.148 1.00 89.50 151 LYS A O 1
ATOM 1213 N N . THR A 1 152 ? -8.504 4.064 19.945 1.00 88.62 152 THR A N 1
ATOM 1214 C CA . THR A 1 152 ? -9.727 4.859 19.798 1.00 88.62 152 THR A CA 1
ATOM 1215 C C . THR A 1 152 ? -10.897 4.248 20.577 1.00 88.62 152 THR A C 1
ATOM 1217 O O . THR A 1 152 ? -11.616 4.984 21.246 1.00 88.62 152 THR A O 1
ATOM 1220 N N . ILE A 1 153 ? -11.063 2.921 20.576 1.00 85.81 153 ILE A N 1
ATOM 1221 C CA . ILE A 1 153 ? -12.100 2.246 21.376 1.00 85.81 153 ILE A CA 1
ATOM 1222 C C . ILE A 1 153 ? -11.877 2.464 22.869 1.00 85.81 153 ILE A C 1
ATOM 1224 O O . ILE A 1 153 ? -12.827 2.785 23.585 1.00 85.81 153 ILE A O 1
ATOM 1228 N N . ASN A 1 154 ? -10.633 2.354 23.339 1.00 85.00 154 ASN A N 1
ATOM 1229 C CA . ASN A 1 154 ? -10.312 2.640 24.736 1.00 85.00 154 ASN A CA 1
ATOM 1230 C C . ASN A 1 154 ? -10.630 4.098 25.086 1.00 85.00 154 ASN A C 1
ATOM 1232 O O . ASN A 1 154 ? -11.276 4.360 26.097 1.00 85.00 154 ASN A O 1
ATOM 1236 N N . LEU A 1 155 ? -10.259 5.045 24.219 1.00 88.88 155 LEU A N 1
ATOM 1237 C CA . LEU A 1 155 ? -10.580 6.457 24.411 1.00 88.88 155 LEU A CA 1
ATOM 1238 C C . LEU A 1 155 ? -12.096 6.693 24.489 1.00 88.88 155 LEU A C 1
ATOM 1240 O O . LEU A 1 155 ? -12.558 7.366 25.408 1.00 88.88 155 LEU A O 1
ATOM 1244 N N . PHE A 1 156 ? -12.880 6.125 23.567 1.00 87.19 156 PHE A N 1
ATOM 1245 C CA . PHE A 1 156 ? -14.341 6.231 23.606 1.00 87.19 156 PHE A CA 1
ATOM 1246 C C . PHE A 1 156 ? -14.928 5.604 24.863 1.00 87.19 156 PHE A C 1
ATOM 1248 O O . PHE A 1 156 ? -15.822 6.188 25.470 1.00 87.19 156 PHE A O 1
ATOM 1255 N N . SER A 1 157 ? -14.394 4.466 25.294 1.00 87.38 157 SER A N 1
ATOM 1256 C CA . SER A 1 157 ? -14.848 3.794 26.507 1.00 87.38 157 SER A CA 1
ATOM 1257 C C . SER A 1 157 ? -14.613 4.642 27.756 1.00 87.38 157 SER A C 1
ATOM 1259 O O . SER A 1 157 ? -15.506 4.749 28.597 1.00 87.38 157 SER A O 1
ATOM 1261 N N . THR A 1 158 ? -13.453 5.295 27.864 1.00 88.00 158 THR A N 1
ATOM 1262 C CA . THR A 1 158 ? -13.175 6.248 28.947 1.00 88.00 158 THR A CA 1
ATOM 1263 C C . THR A 1 158 ? -14.111 7.452 28.881 1.00 88.00 158 THR A C 1
ATOM 1265 O O . THR A 1 158 ? -14.683 7.831 29.898 1.00 88.00 158 THR A O 1
ATOM 1268 N N . ARG A 1 159 ? -14.359 8.015 27.691 1.00 90.19 159 ARG A N 1
ATOM 1269 C CA . ARG A 1 159 ? -15.284 9.152 27.532 1.00 90.19 159 ARG A CA 1
ATOM 1270 C C . ARG A 1 159 ? -16.727 8.808 27.892 1.00 90.19 159 ARG A C 1
ATOM 1272 O O . ARG A 1 159 ? -17.385 9.598 28.559 1.00 90.19 159 ARG A O 1
ATOM 1279 N N . ILE A 1 160 ? -17.211 7.628 27.507 1.00 89.19 160 ILE A N 1
ATOM 1280 C CA . ILE A 1 160 ? -18.552 7.159 27.885 1.00 89.19 160 ILE A CA 1
ATOM 1281 C C . ILE A 1 160 ? -18.648 6.980 29.403 1.00 89.19 160 ILE A C 1
ATOM 1283 O O . ILE A 1 160 ? -19.659 7.367 29.983 1.00 89.19 160 ILE A O 1
ATOM 1287 N N . ARG A 1 161 ? -17.601 6.453 30.057 1.00 90.25 161 ARG A N 1
ATOM 1288 C CA . ARG A 1 161 ? -17.536 6.381 31.527 1.00 90.25 161 ARG A CA 1
ATOM 1289 C C . ARG A 1 161 ? -17.603 7.762 32.165 1.00 90.25 161 ARG A C 1
ATOM 1291 O O . ARG A 1 161 ? -18.420 7.956 33.050 1.00 90.25 161 ARG A O 1
ATOM 1298 N N . GLU A 1 162 ? -16.816 8.723 31.693 1.00 89.62 162 GLU A N 1
ATOM 1299 C CA . GLU A 1 162 ? -16.846 10.094 32.218 1.00 89.62 162 GLU A CA 1
ATOM 1300 C C . GLU A 1 162 ? -18.235 10.736 32.079 1.00 89.62 162 GLU A C 1
ATOM 1302 O O . GLU A 1 162 ? -18.744 11.322 33.031 1.00 89.62 162 GLU A O 1
ATOM 1307 N N . TRP A 1 163 ? -18.876 10.607 30.912 1.00 90.19 163 TRP A N 1
ATOM 1308 C CA . TRP A 1 163 ? -20.196 11.197 30.667 1.00 90.19 163 TRP A CA 1
ATOM 1309 C C . TRP A 1 163 ? -21.301 10.508 31.462 1.00 90.19 163 TRP A C 1
ATOM 1311 O O . TRP A 1 163 ? -22.127 11.181 32.075 1.00 90.19 163 TRP A O 1
ATOM 1321 N N . TYR A 1 164 ? -21.318 9.174 31.476 1.00 92.50 164 TYR A N 1
ATOM 1322 C CA . TYR A 1 164 ? -22.319 8.418 32.225 1.00 92.50 164 TYR A CA 1
ATOM 1323 C C . TYR A 1 164 ? -22.091 8.496 33.739 1.00 92.50 164 TYR A C 1
ATOM 1325 O O . TYR A 1 164 ? -23.052 8.446 34.500 1.00 92.50 164 TYR A O 1
ATOM 1333 N N . GLY A 1 165 ? -20.853 8.699 34.190 1.00 92.31 165 GLY A N 1
ATOM 1334 C CA . GLY A 1 165 ? -20.525 8.943 35.594 1.00 92.31 165 GLY A CA 1
ATOM 1335 C C . GLY A 1 165 ? -21.187 10.203 36.158 1.00 92.31 165 GLY A C 1
ATOM 1336 O O . GLY A 1 165 ? -21.446 10.268 37.352 1.00 92.31 165 GLY A O 1
ATOM 1337 N N . LEU A 1 166 ? -21.570 11.174 35.317 1.00 91.88 166 LEU A N 1
ATOM 1338 C CA . LEU A 1 166 ? -22.405 12.301 35.757 1.00 91.88 166 LEU A CA 1
ATOM 1339 C C . LEU A 1 166 ? -23.815 11.853 36.178 1.00 91.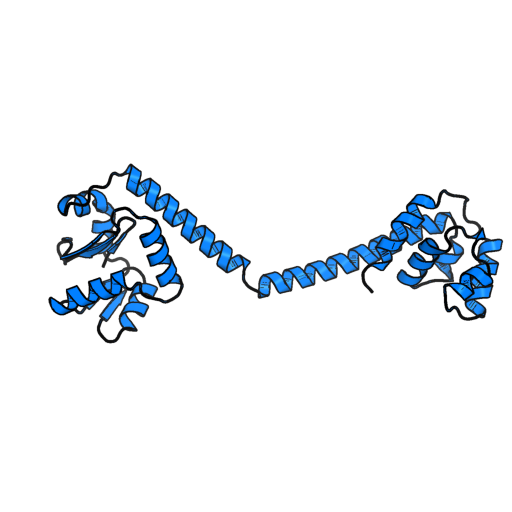88 166 LEU A C 1
ATOM 1341 O O . LEU A 1 166 ? -24.431 12.495 37.025 1.00 91.88 166 LEU A O 1
ATOM 1345 N N . HIS A 1 167 ? -24.320 10.762 35.593 1.00 92.44 167 HIS A N 1
ATOM 1346 C CA . HIS A 1 167 ? -25.631 10.183 35.884 1.00 92.44 167 HIS A CA 1
ATOM 1347 C C . HIS A 1 167 ? -25.589 9.099 36.961 1.00 92.44 167 HIS A C 1
ATOM 1349 O O . HIS A 1 167 ? -26.497 9.015 37.783 1.00 92.44 167 HIS A O 1
ATOM 1355 N N . PHE A 1 168 ? -24.576 8.236 36.936 1.00 94.31 168 PHE A N 1
ATOM 1356 C CA . PHE A 1 168 ? -24.468 7.102 37.849 1.00 94.31 168 PHE A CA 1
ATOM 1357 C C . PHE A 1 168 ? -22.985 6.798 38.155 1.00 94.31 168 PHE A C 1
ATOM 1359 O O . PHE A 1 168 ? -22.427 5.829 37.628 1.00 94.31 168 PHE A O 1
ATOM 1366 N N . PRO A 1 169 ? -22.325 7.636 38.981 1.00 92.25 169 PRO A N 1
ATOM 1367 C CA . PRO A 1 169 ? -20.885 7.543 39.257 1.00 92.25 169 PRO A CA 1
ATOM 1368 C C . PRO A 1 169 ? -20.490 6.256 39.992 1.00 92.25 169 PRO A C 1
ATOM 1370 O O . PRO A 1 169 ? -19.396 5.722 39.820 1.00 92.25 169 PRO A O 1
ATOM 1373 N N . GLU A 1 170 ? -21.384 5.688 40.797 1.00 93.25 170 GLU A N 1
ATOM 1374 C CA . GLU A 1 170 ? -21.080 4.473 41.551 1.00 93.25 170 GLU A CA 1
ATOM 1375 C C . GLU A 1 170 ? -20.920 3.250 40.632 1.00 93.25 170 GLU A C 1
ATOM 1377 O O . GLU A 1 170 ? -20.123 2.357 40.927 1.00 93.25 170 GLU A O 1
ATOM 1382 N N . LEU A 1 171 ? -21.605 3.233 39.480 1.00 89.62 171 LEU A N 1
ATOM 1383 C CA . LEU A 1 171 ? -21.448 2.179 38.476 1.00 89.62 171 LEU A CA 1
ATOM 1384 C C . LEU A 1 171 ? -20.065 2.228 37.809 1.00 89.62 171 LEU A C 1
ATOM 1386 O O . LEU A 1 171 ? -19.490 1.172 37.526 1.00 89.62 171 LEU A O 1
ATOM 1390 N N . THR A 1 172 ? -19.535 3.433 37.555 1.00 84.44 172 THR A N 1
ATOM 1391 C CA . THR A 1 172 ? -18.232 3.622 36.896 1.00 84.44 172 THR A CA 1
ATOM 1392 C C . THR A 1 172 ? -17.065 3.304 37.811 1.00 84.44 172 THR A C 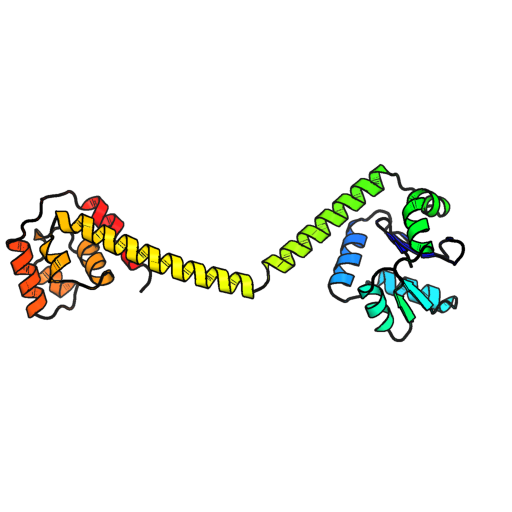1
ATOM 1394 O O . THR A 1 172 ? -16.101 2.698 37.346 1.00 84.44 172 THR A O 1
ATOM 1397 N N . ASP A 1 173 ? -17.159 3.697 39.081 1.00 77.62 173 ASP A N 1
ATOM 1398 C CA . ASP A 1 173 ? -15.998 3.762 39.973 1.00 77.62 173 ASP A CA 1
ATOM 1399 C C . ASP A 1 173 ? -15.793 2.490 40.797 1.00 77.62 173 ASP A C 1
ATOM 1401 O O . ASP A 1 173 ? -14.693 2.248 41.292 1.00 77.62 173 ASP A O 1
ATOM 1405 N N . LYS A 1 174 ? -16.853 1.694 40.992 1.00 72.62 174 LYS A N 1
ATOM 1406 C CA . LYS A 1 174 ? -16.841 0.606 41.984 1.00 72.62 174 LYS A CA 1
ATOM 1407 C C . LYS A 1 174 ? -17.270 -0.755 41.461 1.00 72.62 174 LYS A C 1
ATOM 1409 O O . LYS A 1 174 ? -16.859 -1.753 42.040 1.00 72.62 174 LYS A O 1
ATOM 1414 N N . ILE A 1 175 ? -18.098 -0.813 40.414 1.00 83.44 175 ILE A N 1
ATOM 1415 C CA . ILE A 1 175 ? -18.833 -2.049 40.110 1.00 83.44 175 ILE A CA 1
ATOM 1416 C C . ILE A 1 175 ? -18.395 -2.710 38.801 1.00 83.44 175 ILE A C 1
ATOM 1418 O O . ILE A 1 175 ? -18.189 -3.923 38.768 1.00 83.44 175 ILE A O 1
ATOM 1422 N N . ILE A 1 176 ? -18.262 -1.946 37.711 1.00 86.06 176 ILE A N 1
ATOM 1423 C CA . ILE A 1 176 ? -17.974 -2.513 36.385 1.00 86.06 176 ILE A CA 1
ATOM 1424 C C . ILE A 1 176 ? -16.646 -1.985 35.853 1.00 86.06 176 ILE A C 1
ATOM 1426 O O . ILE A 1 176 ? -16.580 -0.862 35.359 1.00 86.06 176 ILE A O 1
ATOM 1430 N N . GLU A 1 177 ? -15.606 -2.816 35.854 1.00 84.12 177 GLU A N 1
ATOM 1431 C CA . GLU A 1 177 ? -14.287 -2.475 35.291 1.00 84.12 177 GLU A CA 1
ATOM 1432 C C . GLU A 1 177 ? -14.218 -2.668 33.767 1.00 84.12 177 GLU A C 1
ATOM 1434 O O . GLU A 1 177 ? -13.610 -1.865 33.057 1.00 84.12 177 GLU A O 1
ATOM 1439 N N . ASP A 1 178 ? -14.911 -3.676 33.227 1.00 86.44 178 ASP A N 1
ATOM 1440 C CA . ASP A 1 178 ? -14.900 -3.962 31.790 1.00 86.44 178 ASP A CA 1
ATOM 1441 C C . ASP A 1 178 ? -15.653 -2.888 30.985 1.00 86.44 178 ASP A C 1
ATOM 1443 O O . ASP A 1 178 ? -16.858 -2.679 31.143 1.00 86.44 178 ASP A O 1
ATOM 1447 N N . HIS A 1 179 ? -14.928 -2.217 30.088 1.00 84.56 179 HIS A N 1
ATOM 1448 C CA . HIS A 1 179 ? -15.450 -1.203 29.177 1.00 84.56 179 HIS A CA 1
ATOM 1449 C C . HIS A 1 179 ? -16.560 -1.725 28.261 1.00 84.56 179 HIS A C 1
ATOM 1451 O O . HIS A 1 179 ? -17.529 -1.004 28.006 1.00 84.56 179 HIS A O 1
ATOM 1457 N N . VAL A 1 180 ? -16.450 -2.970 27.787 1.00 84.12 180 VAL A N 1
ATOM 1458 C CA . VAL A 1 180 ? -17.428 -3.554 26.863 1.00 84.12 180 VAL A CA 1
ATOM 1459 C C . VAL A 1 180 ? -18.732 -3.840 27.594 1.00 84.12 180 VAL A C 1
ATOM 1461 O O . VAL A 1 180 ? -19.811 -3.486 27.110 1.00 84.12 180 VAL A O 1
ATOM 1464 N N . LEU A 1 181 ? -18.651 -4.461 28.771 1.00 87.19 181 LEU A N 1
ATOM 1465 C CA . LEU A 1 181 ? -19.810 -4.700 29.625 1.00 87.19 181 LEU A CA 1
ATOM 1466 C C . LEU A 1 181 ? -20.483 -3.393 30.057 1.00 87.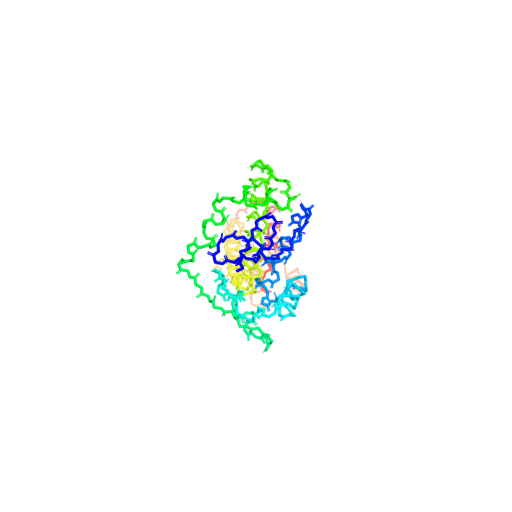19 181 LEU A C 1
ATOM 1468 O O . LEU A 1 181 ? -21.706 -3.285 29.981 1.00 87.19 181 LEU A O 1
ATOM 1472 N N . PHE A 1 182 ? -19.692 -2.386 30.429 1.00 89.06 182 PHE A N 1
ATOM 1473 C CA . PHE A 1 182 ? -20.188 -1.064 30.806 1.00 89.06 182 PHE A CA 1
ATOM 1474 C C . PHE A 1 182 ? -20.939 -0.373 29.657 1.00 89.06 182 PHE A C 1
ATOM 1476 O O . PHE A 1 182 ? -22.080 0.055 29.818 1.00 89.06 182 PHE A O 1
ATOM 1483 N N . SER A 1 183 ? -20.345 -0.343 28.461 1.00 87.56 183 SER A N 1
ATOM 1484 C CA . SER A 1 183 ? -20.983 0.193 27.251 1.00 87.56 183 SER A CA 1
ATOM 1485 C C . SER A 1 183 ? -22.292 -0.542 26.915 1.00 87.56 183 SER A C 1
ATOM 1487 O O . SER A 1 183 ? -23.299 0.095 26.593 1.00 87.56 183 SER A O 1
ATOM 1489 N N . LYS A 1 184 ? -22.321 -1.877 27.045 1.00 88.25 184 LYS A N 1
ATOM 1490 C CA . LYS A 1 184 ? -23.541 -2.675 26.837 1.00 88.25 184 LYS A CA 1
ATOM 1491 C C . LYS A 1 184 ? -24.633 -2.325 27.848 1.00 88.25 184 LYS A C 1
ATOM 1493 O O . LYS A 1 184 ? -25.783 -2.192 27.442 1.00 88.25 184 LYS A O 1
ATOM 1498 N N . LEU A 1 185 ? -24.294 -2.168 29.129 1.00 89.44 185 LEU A N 1
ATOM 1499 C CA . LEU A 1 185 ? -25.251 -1.778 30.172 1.00 89.44 185 LEU A CA 1
ATOM 1500 C C . LEU A 1 185 ? -25.921 -0.446 29.840 1.00 89.44 185 LEU A C 1
ATOM 1502 O O . LEU A 1 185 ? -27.148 -0.361 29.851 1.00 89.44 185 LEU A O 1
ATOM 1506 N N . ILE A 1 186 ? -25.137 0.563 29.460 1.00 90.19 186 ILE A N 1
ATOM 1507 C CA . ILE A 1 186 ? -25.679 1.880 29.109 1.00 90.19 186 ILE A CA 1
ATOM 1508 C C . ILE A 1 186 ? -26.551 1.780 27.864 1.00 90.19 186 ILE A C 1
ATOM 1510 O O . ILE A 1 186 ? -27.664 2.292 27.852 1.00 90.19 186 ILE A O 1
ATOM 1514 N N . SER A 1 187 ? -26.074 1.083 26.832 1.00 88.88 187 SER A N 1
ATOM 1515 C CA . SER A 1 187 ? -26.809 0.935 25.577 1.00 88.88 187 SER A CA 1
ATOM 1516 C C . SER A 1 187 ? -28.149 0.203 25.730 1.00 88.88 187 SER A C 1
ATOM 1518 O O . SER A 1 187 ? -29.029 0.420 24.902 1.00 88.88 187 SER A O 1
ATOM 1520 N N . ILE A 1 188 ? -28.287 -0.698 26.707 1.00 87.88 188 ILE A N 1
ATOM 1521 C CA . ILE A 1 188 ? -29.433 -1.615 26.819 1.00 87.88 188 ILE A CA 1
ATOM 1522 C C . ILE A 1 188 ? -30.396 -1.223 27.946 1.00 87.88 188 ILE A C 1
ATOM 1524 O O . ILE A 1 188 ? -31.607 -1.396 27.798 1.00 87.88 188 ILE A O 1
ATOM 1528 N N . ILE A 1 189 ? -29.864 -0.775 29.084 1.00 90.12 189 ILE A N 1
ATOM 1529 C CA . ILE A 1 189 ? -30.635 -0.430 30.288 1.00 90.12 189 ILE A CA 1
ATOM 1530 C C . ILE A 1 189 ? -30.843 1.083 30.365 1.00 90.12 189 ILE A C 1
ATOM 1532 O O . ILE A 1 189 ? -31.951 1.556 30.631 1.00 90.12 189 ILE A O 1
ATOM 1536 N N . GLY A 1 190 ? -29.786 1.847 30.080 1.00 89.31 190 GLY A N 1
ATOM 1537 C CA . GLY A 1 190 ? -29.860 3.296 30.027 1.00 89.31 190 GLY A CA 1
ATOM 1538 C C . GLY A 1 190 ? -29.930 3.938 31.406 1.00 89.31 190 GLY A C 1
ATOM 1539 O O . GLY A 1 190 ? -28.917 4.034 32.096 1.00 89.31 190 GLY A O 1
ATOM 1540 N N . ASN A 1 191 ? -31.111 4.431 31.777 1.00 91.00 191 ASN A N 1
ATOM 1541 C CA . ASN A 1 191 ? -31.332 5.146 33.035 1.00 91.00 191 ASN A CA 1
ATOM 1542 C C . ASN A 1 191 ? -31.123 4.218 34.245 1.00 91.00 191 ASN A C 1
ATOM 1544 O O . ASN A 1 191 ? -31.563 3.067 34.218 1.00 91.00 191 ASN A O 1
ATOM 1548 N N . ARG A 1 192 ? -30.479 4.725 35.308 1.00 91.06 192 ARG A N 1
ATOM 1549 C CA . ARG A 1 192 ? -30.251 4.008 36.575 1.00 91.06 192 ARG A CA 1
ATOM 1550 C C . ARG A 1 192 ? -31.535 3.448 37.204 1.00 91.06 192 ARG A C 1
ATOM 1552 O O . ARG A 1 192 ? -31.490 2.393 37.827 1.00 91.06 192 ARG A O 1
ATOM 1559 N N . GLU A 1 193 ? -32.684 4.085 36.979 1.00 88.75 193 GLU A N 1
ATOM 1560 C CA . GLU A 1 193 ? -33.999 3.607 37.441 1.00 88.75 193 GLU A CA 1
ATOM 1561 C C . GLU A 1 193 ? -34.402 2.261 36.821 1.00 88.75 193 GLU A C 1
ATOM 1563 O O . GLU A 1 193 ? -35.106 1.466 37.442 1.00 88.75 193 GLU A O 1
ATOM 1568 N N . ASN A 1 194 ? -33.902 1.959 35.620 1.00 90.38 194 ASN A N 1
ATOM 1569 C CA . ASN A 1 194 ? -34.191 0.711 34.917 1.00 90.38 194 ASN A CA 1
ATOM 1570 C C . ASN A 1 194 ? -33.297 -0.455 35.368 1.00 90.38 194 ASN A C 1
ATOM 1572 O O . ASN A 1 194 ? -33.466 -1.574 34.869 1.00 90.38 194 ASN A O 1
ATOM 1576 N N . PHE A 1 195 ? -32.351 -0.230 36.289 1.00 90.62 195 PHE A N 1
ATOM 1577 C CA . PHE A 1 195 ? -31.487 -1.275 36.846 1.00 90.62 195 PHE A CA 1
ATOM 1578 C C . PHE A 1 195 ? -32.251 -2.093 37.892 1.00 90.62 195 PHE A C 1
ATOM 1580 O O . PHE A 1 195 ? -31.971 -2.036 39.087 1.00 90.62 195 PHE A O 1
ATOM 1587 N N . THR A 1 196 ? -33.237 -2.857 37.427 1.00 89.19 196 THR A N 1
ATOM 1588 C CA . THR A 1 196 ? -33.982 -3.828 38.230 1.00 89.19 196 THR A CA 1
ATOM 1589 C C . THR A 1 196 ? -33.370 -5.219 38.101 1.00 89.19 196 THR A C 1
ATOM 1591 O O . THR A 1 196 ? -32.630 -5.520 37.158 1.00 89.19 196 THR A O 1
ATOM 1594 N N . LYS A 1 197 ? -33.699 -6.100 39.051 1.00 87.75 197 LYS A N 1
ATOM 1595 C CA . LYS A 1 197 ? -33.231 -7.488 39.028 1.00 87.75 197 LYS A CA 1
ATOM 1596 C C . LYS A 1 197 ? -33.689 -8.220 37.769 1.00 87.75 197 LYS A C 1
ATOM 1598 O O . LYS A 1 197 ? -32.861 -8.902 37.170 1.00 87.75 197 LYS A O 1
ATOM 1603 N N . GLU A 1 198 ? -34.944 -8.048 37.340 1.00 86.62 198 GLU A N 1
ATOM 1604 C CA . GLU A 1 198 ? -35.431 -8.699 36.118 1.00 86.62 198 GLU A CA 1
ATOM 1605 C C . GLU A 1 198 ? -34.650 -8.231 34.885 1.00 86.62 198 GLU A C 1
ATOM 1607 O O . GLU A 1 198 ? -34.102 -9.061 34.162 1.00 86.62 198 GLU A O 1
ATOM 1612 N N . ASN A 1 199 ? -34.513 -6.914 34.689 1.00 86.94 199 ASN A N 1
ATOM 1613 C CA . ASN A 1 199 ? -33.851 -6.348 33.509 1.00 86.94 199 ASN A CA 1
ATOM 1614 C C . ASN A 1 199 ? -32.369 -6.738 33.419 1.00 86.94 199 ASN A C 1
ATOM 1616 O O . ASN A 1 199 ? -31.842 -6.955 32.324 1.00 86.94 199 ASN A O 1
ATOM 1620 N N . LEU A 1 200 ? -31.685 -6.814 34.565 1.00 87.50 200 LEU A N 1
ATOM 1621 C CA . LEU A 1 200 ? -30.284 -7.218 34.619 1.00 87.50 200 LEU A CA 1
ATOM 1622 C C . LEU A 1 200 ? -30.120 -8.721 34.380 1.00 87.50 200 LEU A C 1
ATOM 1624 O O . LEU A 1 200 ? -29.250 -9.087 33.598 1.00 87.50 200 LEU A O 1
ATOM 1628 N N . GLN A 1 201 ? -30.947 -9.579 34.988 1.00 86.31 201 GLN A N 1
ATOM 1629 C CA . GLN A 1 201 ? -30.849 -11.037 34.813 1.00 86.31 201 GLN A CA 1
ATOM 1630 C C . GLN A 1 201 ? -31.297 -11.509 33.427 1.00 86.31 201 GLN A C 1
ATOM 1632 O O . GLN A 1 201 ? -30.754 -12.486 32.917 1.00 86.31 201 GLN A O 1
ATOM 1637 N N . GLU A 1 202 ? -32.263 -10.828 32.806 1.00 85.12 202 GLU A N 1
ATOM 1638 C CA . GLU A 1 202 ? -32.725 -11.161 31.454 1.00 85.12 202 GLU A CA 1
ATOM 1639 C C . GLU A 1 202 ? -31.624 -10.919 30.410 1.00 85.12 202 GLU A C 1
ATOM 1641 O O . GLU A 1 202 ? -31.478 -11.687 29.458 1.00 85.12 202 GLU A O 1
ATOM 1646 N N . LYS A 1 203 ? -30.836 -9.851 30.585 1.00 82.81 203 LYS A N 1
ATOM 1647 C CA . LYS A 1 203 ? -29.922 -9.354 29.547 1.00 82.81 203 LYS A CA 1
ATOM 1648 C C . LYS A 1 203 ? -28.441 -9.573 29.859 1.00 82.81 203 LYS A C 1
ATOM 1650 O O . LYS A 1 203 ? -27.614 -9.464 28.951 1.00 82.81 203 LYS A O 1
ATOM 1655 N N . PHE A 1 204 ? -28.094 -9.880 31.110 1.00 86.25 204 PHE A N 1
ATOM 1656 C CA . PHE A 1 204 ? -26.713 -10.024 31.568 1.00 86.25 204 PHE A CA 1
ATOM 1657 C C . PHE A 1 204 ? -26.548 -11.141 32.606 1.00 86.25 204 PHE A C 1
ATOM 1659 O O . PHE A 1 204 ? -27.354 -11.320 33.515 1.00 86.25 204 PHE A O 1
ATOM 1666 N N . SER A 1 205 ? -25.421 -11.850 32.527 1.00 86.31 205 SER A N 1
ATOM 1667 C CA . SER A 1 205 ? -25.070 -12.918 33.470 1.00 86.31 205 SER A CA 1
ATOM 1668 C C . SER A 1 205 ? -24.172 -12.392 34.593 1.00 86.31 205 SER A C 1
ATOM 1670 O O . SER A 1 205 ? -22.964 -12.631 34.597 1.00 86.31 205 SER A O 1
ATOM 1672 N N . PHE A 1 206 ? -24.750 -11.655 35.543 1.00 85.62 206 PHE A N 1
ATOM 1673 C CA . PHE A 1 206 ? -24.043 -11.213 36.752 1.00 85.62 206 PHE A CA 1
ATOM 1674 C C . PHE A 1 206 ? -24.138 -12.242 37.883 1.00 85.62 206 PHE A C 1
ATOM 1676 O O . PHE A 1 206 ? -25.121 -12.969 38.003 1.00 85.62 206 PHE A O 1
ATOM 1683 N N . LYS A 1 207 ? -23.126 -12.270 38.759 1.00 87.00 207 LYS A N 1
ATOM 1684 C CA . LYS A 1 207 ? -23.222 -12.971 40.049 1.00 87.00 207 LYS A CA 1
ATOM 1685 C C . LYS A 1 207 ? -24.215 -12.237 40.954 1.00 87.00 207 LYS A C 1
ATOM 1687 O O . LYS A 1 207 ? -24.280 -11.009 40.910 1.00 87.00 207 LYS A O 1
ATOM 1692 N N . ASP A 1 208 ? -24.906 -12.970 41.828 1.00 85.62 208 ASP A N 1
ATOM 1693 C CA . ASP A 1 208 ? -25.927 -12.398 42.724 1.00 85.62 208 ASP A CA 1
ATOM 1694 C C . ASP A 1 208 ? -25.401 -11.236 43.577 1.00 85.62 208 ASP A C 1
ATOM 1696 O O . ASP A 1 208 ? -26.102 -10.246 43.772 1.00 85.62 208 ASP A O 1
ATOM 1700 N N . TYR A 1 209 ? -24.152 -11.324 44.046 1.00 88.31 209 TYR A N 1
ATOM 1701 C CA . TYR A 1 209 ? -23.503 -10.244 44.793 1.00 88.31 209 TYR A CA 1
ATOM 1702 C C . TYR A 1 209 ? -23.420 -8.945 43.975 1.00 88.31 209 TYR A C 1
ATOM 1704 O O . TYR A 1 209 ? -23.935 -7.919 44.410 1.00 88.31 209 TYR A O 1
ATOM 1712 N N . THR A 1 210 ? -22.846 -9.008 42.769 1.00 87.50 210 THR A N 1
ATOM 1713 C CA . THR A 1 210 ? -22.692 -7.852 41.873 1.00 87.50 210 THR A CA 1
ATOM 1714 C C . THR A 1 210 ? -24.046 -7.275 41.484 1.00 87.50 210 THR A C 1
ATOM 1716 O O . THR A 1 210 ? -24.222 -6.065 41.453 1.00 87.50 210 THR A O 1
ATOM 1719 N N . LEU A 1 211 ? -25.032 -8.132 41.222 1.00 89.31 211 LEU A N 1
ATOM 1720 C CA . LEU A 1 211 ? -26.369 -7.686 40.855 1.00 89.31 211 LEU A CA 1
ATOM 1721 C C . LEU A 1 211 ? -27.041 -6.898 41.988 1.00 89.31 211 LEU A C 1
ATOM 1723 O O . LEU A 1 211 ? -27.572 -5.814 41.750 1.00 89.31 211 LEU A O 1
ATOM 1727 N N . ASN A 1 212 ? -26.986 -7.412 43.219 1.00 89.69 212 ASN A N 1
ATOM 1728 C CA . ASN A 1 212 ? -27.541 -6.717 44.382 1.00 89.69 212 ASN A CA 1
ATOM 1729 C C . ASN A 1 212 ? -26.801 -5.400 44.662 1.00 89.69 212 ASN A C 1
ATOM 1731 O O . ASN A 1 212 ? -27.427 -4.414 45.052 1.00 89.69 212 ASN A O 1
ATOM 1735 N N . GLU A 1 213 ? -25.486 -5.371 44.444 1.00 91.19 213 GLU A N 1
ATOM 1736 C CA . GLU A 1 213 ? -24.676 -4.163 44.585 1.00 91.19 213 GLU A CA 1
ATOM 1737 C C . GLU A 1 213 ? -25.083 -3.085 43.571 1.00 91.19 213 GLU A C 1
ATOM 1739 O O . GLU A 1 213 ? -25.352 -1.956 43.976 1.00 91.19 213 GLU A O 1
ATOM 1744 N N . ILE A 1 214 ? -25.240 -3.436 42.289 1.00 91.06 214 ILE A N 1
ATOM 1745 C CA . ILE A 1 214 ? -25.703 -2.506 41.243 1.00 91.06 214 ILE A CA 1
ATOM 1746 C C . ILE A 1 214 ? -27.061 -1.895 41.603 1.00 91.06 214 ILE A C 1
ATOM 1748 O O . ILE A 1 214 ? -27.219 -0.680 41.515 1.00 91.06 214 ILE A O 1
ATOM 1752 N N . ILE A 1 215 ? -28.024 -2.714 42.037 1.00 91.00 215 ILE A N 1
ATOM 1753 C CA . ILE A 1 215 ? -29.373 -2.249 42.403 1.00 91.00 215 ILE A CA 1
ATOM 1754 C C . ILE A 1 215 ? -29.328 -1.338 43.635 1.00 91.00 215 ILE A C 1
ATOM 1756 O O . ILE A 1 215 ? -29.985 -0.301 43.684 1.00 91.00 215 ILE A O 1
ATOM 1760 N N . THR A 1 216 ? -28.537 -1.704 44.644 1.00 92.12 216 THR A N 1
ATOM 1761 C CA . THR A 1 216 ? -28.416 -0.898 45.867 1.00 92.12 216 THR A CA 1
ATOM 1762 C C . THR A 1 216 ? -27.789 0.461 45.560 1.00 92.12 216 THR A C 1
ATOM 1764 O O . THR A 1 216 ? -28.224 1.481 46.094 1.00 92.12 216 THR A O 1
ATOM 1767 N N . GLN A 1 217 ? -26.778 0.490 44.689 1.00 92.44 217 GLN A N 1
ATOM 1768 C CA . GLN A 1 217 ? -26.123 1.729 44.281 1.00 92.44 217 GLN A CA 1
ATOM 1769 C C . GLN A 1 217 ? -26.994 2.559 43.334 1.00 92.44 217 GLN A C 1
ATOM 1771 O O . GLN A 1 217 ? -26.958 3.778 43.429 1.00 92.44 217 GLN A O 1
ATOM 1776 N N . SER A 1 218 ? -27.820 1.950 42.474 1.00 91.50 218 SER A N 1
ATOM 1777 C CA . SER A 1 218 ? -28.709 2.713 41.583 1.00 91.50 218 SER A CA 1
ATOM 1778 C C . SER A 1 218 ? -29.776 3.484 42.360 1.00 91.50 218 SER A C 1
ATOM 1780 O O . SER A 1 218 ? -30.059 4.634 42.029 1.00 91.50 218 SER A O 1
ATOM 1782 N N . GLN A 1 219 ? -30.307 2.892 43.436 1.00 89.44 219 GLN A N 1
ATOM 1783 C CA . GLN A 1 219 ? -31.288 3.526 44.326 1.00 89.44 219 GLN A CA 1
ATOM 1784 C C . GLN A 1 219 ? -30.691 4.649 45.182 1.00 89.44 219 GLN A C 1
ATOM 1786 O O . GLN A 1 219 ? -31.377 5.624 45.479 1.00 89.44 219 GLN A O 1
ATOM 1791 N N . ASN A 1 220 ? -29.424 4.513 45.581 1.00 90.12 220 ASN A N 1
ATOM 1792 C CA . ASN A 1 220 ? -28.728 5.469 46.445 1.00 90.12 220 ASN A CA 1
ATOM 1793 C C . ASN A 1 220 ? -27.750 6.375 45.677 1.00 90.12 220 ASN A C 1
ATOM 1795 O O . ASN A 1 220 ? -26.897 7.005 46.300 1.00 90.12 220 ASN A O 1
ATOM 1799 N N . SER A 1 221 ? -27.837 6.412 44.345 1.00 90.75 221 SER A N 1
ATOM 1800 C CA . SER A 1 221 ? -26.864 7.116 43.510 1.00 90.75 221 SER A CA 1
ATOM 1801 C C . SER A 1 221 ? -26.900 8.623 43.746 1.00 90.75 221 SER A C 1
ATOM 1803 O O . SER A 1 221 ? -27.970 9.230 43.819 1.00 90.75 221 SER A O 1
ATOM 1805 N N . MET A 1 222 ? -25.717 9.237 43.809 1.00 90.56 222 MET A N 1
ATOM 1806 C CA . MET A 1 222 ? -25.548 10.691 43.915 1.00 90.56 222 MET A CA 1
ATOM 1807 C C . MET A 1 222 ? -25.530 11.401 42.552 1.00 90.56 222 MET A C 1
ATOM 1809 O O . MET A 1 222 ? -25.336 12.616 42.489 1.00 90.56 222 MET A O 1
ATOM 1813 N N . GLY A 1 223 ? -25.679 10.659 41.453 1.00 91.31 223 GLY A N 1
ATOM 1814 C CA . GLY A 1 223 ? -25.602 11.214 40.108 1.00 91.31 223 GLY A CA 1
ATOM 1815 C C . GLY A 1 223 ? -26.810 12.072 39.719 1.00 91.31 223 GLY A C 1
ATOM 1816 O O . GLY A 1 223 ? -27.926 11.921 40.221 1.00 91.31 223 GLY A O 1
ATOM 1817 N N . ALA A 1 224 ? -26.598 12.975 38.769 1.00 90.50 224 ALA A N 1
ATOM 1818 C CA . ALA A 1 224 ? -27.620 13.893 38.285 1.00 90.50 224 ALA A CA 1
ATOM 1819 C C . ALA A 1 224 ? -28.607 13.211 37.320 1.00 90.50 224 ALA A C 1
ATOM 1821 O O . ALA A 1 224 ? -28.307 12.203 36.674 1.00 90.50 224 ALA A O 1
ATOM 1822 N N . GLU A 1 225 ? -29.806 13.772 37.198 1.00 88.12 225 GLU A N 1
ATOM 1823 C CA . GLU A 1 225 ? -30.681 13.475 36.064 1.00 88.12 225 GLU A CA 1
ATOM 1824 C C . GLU A 1 225 ? -30.176 14.243 34.843 1.00 88.12 225 GLU A C 1
ATOM 1826 O O . GLU A 1 225 ? -30.131 15.473 34.838 1.00 88.12 225 GLU A O 1
ATOM 1831 N N . ILE A 1 226 ? -29.754 13.508 33.818 1.00 88.25 226 ILE A N 1
ATOM 1832 C CA . ILE A 1 226 ? -29.280 14.064 32.551 1.00 88.25 226 ILE A CA 1
ATOM 1833 C C . ILE A 1 226 ? -29.953 13.325 31.400 1.00 88.25 226 ILE A C 1
ATOM 1835 O O . ILE A 1 226 ? -30.347 12.167 31.540 1.00 88.25 226 ILE A O 1
ATOM 1839 N N . ASP A 1 227 ? -30.052 13.985 30.251 1.00 87.75 227 ASP A N 1
ATOM 1840 C CA . ASP A 1 227 ? -30.520 13.334 29.035 1.00 87.75 227 ASP A CA 1
ATOM 1841 C C . ASP A 1 227 ? -29.484 12.308 28.544 1.00 87.75 227 ASP A C 1
ATOM 1843 O O . ASP A 1 227 ? -28.352 12.645 28.182 1.00 87.75 227 ASP A O 1
ATOM 1847 N N . LEU A 1 228 ? -29.880 11.035 28.551 1.00 89.31 228 LEU A N 1
ATOM 1848 C CA . LEU A 1 228 ? -29.026 9.913 28.180 1.00 89.31 228 LEU A CA 1
ATOM 1849 C C . LEU A 1 228 ? -29.109 9.559 26.695 1.00 89.31 228 LEU A C 1
ATOM 1851 O O . LEU A 1 228 ? -28.330 8.711 26.262 1.00 89.31 228 LEU A O 1
ATOM 1855 N N . ASP A 1 229 ? -29.991 10.180 25.906 1.00 87.25 229 ASP A N 1
ATOM 1856 C CA . ASP A 1 229 ? -30.243 9.786 24.513 1.00 87.25 229 ASP A CA 1
ATOM 1857 C C . ASP A 1 229 ? -28.956 9.735 23.682 1.00 87.25 229 ASP A C 1
ATOM 1859 O O . ASP A 1 229 ? -28.683 8.775 22.958 1.00 87.25 229 ASP A O 1
ATOM 1863 N N . ASN A 1 230 ? -28.126 10.769 23.818 1.00 84.25 230 ASN A N 1
ATOM 1864 C CA . ASN A 1 230 ? -26.863 10.869 23.092 1.00 84.25 230 ASN A CA 1
ATOM 1865 C C . ASN A 1 230 ? -25.835 9.846 23.589 1.00 84.25 230 ASN A C 1
ATOM 1867 O O . ASN A 1 230 ? -25.136 9.234 22.783 1.00 84.25 230 ASN A O 1
ATOM 1871 N N . ILE A 1 231 ? -25.771 9.613 24.903 1.00 86.25 231 ILE A N 1
ATOM 1872 C CA . ILE A 1 231 ? -24.837 8.654 25.505 1.00 86.25 231 ILE A CA 1
ATOM 1873 C C . ILE A 1 231 ? -25.233 7.226 25.113 1.00 86.25 231 ILE A C 1
ATOM 1875 O O . ILE A 1 231 ? -24.370 6.435 24.734 1.00 86.25 231 ILE A O 1
ATOM 1879 N N . GLN A 1 232 ? -26.526 6.897 25.119 1.00 85.75 232 GLN A N 1
ATOM 1880 C CA . GLN A 1 232 ? -27.039 5.594 24.693 1.00 85.75 232 GLN A CA 1
ATOM 1881 C C . GLN A 1 232 ? -26.805 5.344 23.205 1.00 85.75 232 GLN A C 1
ATOM 1883 O O . GLN A 1 232 ? -26.341 4.266 22.847 1.00 85.75 232 GLN A O 1
ATOM 1888 N N . LYS A 1 233 ? -27.044 6.340 22.339 1.00 85.69 233 LYS A N 1
ATOM 1889 C CA . LYS A 1 233 ? -26.749 6.239 20.897 1.00 85.69 233 LYS A CA 1
ATOM 1890 C C . LYS A 1 233 ? -25.255 6.075 20.622 1.00 85.69 233 LYS A C 1
ATOM 1892 O O . LYS A 1 233 ? -24.884 5.408 19.660 1.00 85.69 233 LYS A O 1
ATOM 1897 N N . PHE A 1 234 ? -24.400 6.670 21.455 1.00 82.69 234 PHE A N 1
ATOM 1898 C CA . PHE A 1 234 ? -22.949 6.599 21.291 1.00 82.69 234 PHE A CA 1
ATOM 1899 C C . PHE A 1 234 ? -22.322 5.340 21.916 1.00 82.69 234 PHE A C 1
ATOM 1901 O O . PHE A 1 234 ? -21.286 4.860 21.457 1.00 82.69 234 PHE A O 1
ATOM 1908 N N . SER A 1 235 ? -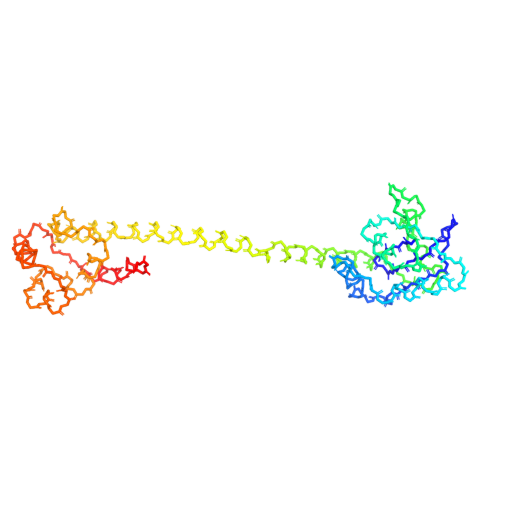22.966 4.761 22.931 1.00 82.25 235 SER A N 1
ATOM 1909 C CA . SER A 1 235 ? -22.448 3.612 23.683 1.00 82.25 235 SER A CA 1
ATOM 1910 C C . SER A 1 235 ? -22.084 2.398 22.813 1.00 82.25 235 SER A C 1
ATOM 1912 O O . SER A 1 235 ? -20.991 1.864 23.017 1.00 82.25 235 SER A O 1
ATOM 1914 N N . PRO A 1 236 ? -22.878 1.985 21.800 1.00 82.00 236 PRO A N 1
ATOM 1915 C CA . PRO A 1 236 ? -22.541 0.867 20.919 1.00 82.00 236 PRO A CA 1
ATOM 1916 C C . PRO A 1 236 ? -21.189 0.980 20.206 1.00 82.00 236 PRO A C 1
ATOM 1918 O O . PRO A 1 236 ? -20.576 -0.046 19.919 1.00 82.00 236 PRO A O 1
ATOM 1921 N N . TYR A 1 237 ? -20.686 2.189 19.936 1.00 77.94 237 TYR A N 1
ATOM 1922 C CA . TYR A 1 237 ? -19.420 2.364 19.211 1.00 77.94 237 TYR A CA 1
ATOM 1923 C C . TYR A 1 237 ? -18.192 1.960 20.036 1.00 77.94 237 TYR A C 1
ATOM 1925 O O . TYR A 1 237 ? -17.164 1.599 19.468 1.00 77.94 237 TYR A O 1
ATOM 1933 N N . ALA A 1 238 ? -18.306 1.925 21.366 1.00 72.81 238 ALA A N 1
ATOM 1934 C CA . ALA A 1 238 ? -17.264 1.387 22.241 1.00 72.81 238 ALA A CA 1
ATOM 1935 C C . ALA A 1 238 ? -17.244 -0.153 22.306 1.00 72.81 238 ALA A C 1
ATOM 1937 O O . ALA A 1 238 ? -16.341 -0.729 22.904 1.00 72.81 238 ALA A O 1
ATOM 1938 N N . LYS A 1 239 ? -18.202 -0.837 21.661 1.00 67.81 239 LYS A N 1
ATOM 1939 C CA . LYS A 1 239 ? -18.286 -2.307 21.607 1.00 67.81 239 LYS A CA 1
ATOM 1940 C C . LYS A 1 239 ? -17.529 -2.916 20.417 1.00 67.81 239 LYS A C 1
ATOM 1942 O O . LYS A 1 239 ? -17.385 -4.130 20.357 1.00 67.81 239 LYS A O 1
ATOM 1947 N N . VAL A 1 240 ? -17.089 -2.112 19.444 1.00 56.88 240 VAL A N 1
ATOM 1948 C CA . VAL A 1 240 ? -16.873 -2.610 18.070 1.00 56.88 240 VAL A CA 1
ATOM 1949 C C . VAL A 1 240 ? -15.656 -3.533 17.876 1.00 56.88 240 VAL A C 1
ATOM 1951 O O . VAL A 1 240 ? -15.619 -4.212 16.858 1.00 56.88 240 VAL A O 1
ATOM 1954 N N . LEU A 1 241 ? -14.703 -3.685 18.804 1.00 46.06 241 LEU A N 1
ATOM 1955 C CA . LEU A 1 241 ? -13.583 -4.633 18.609 1.00 46.06 241 LEU A CA 1
ATOM 1956 C C . LEU A 1 241 ? -13.085 -5.289 19.907 1.00 46.06 241 LEU A C 1
ATOM 1958 O O . LEU A 1 241 ? -11.972 -5.002 20.353 1.00 46.06 241 LEU A O 1
ATOM 1962 N N . GLN A 1 242 ? -13.874 -6.204 20.472 1.00 43.88 242 GLN A N 1
ATOM 1963 C CA . GLN A 1 242 ? -13.361 -7.311 21.292 1.00 43.88 242 GLN A CA 1
ATOM 1964 C C . GLN A 1 242 ? -14.112 -8.599 20.975 1.00 43.88 242 GLN A C 1
ATOM 1966 O O . GLN A 1 242 ? -15.365 -8.559 20.970 1.00 43.88 242 GLN A O 1
#

pLDDT: mean 84.37, std 6.86, range [43.88, 95.19]

InterPro domains:
  IPR002687 Nop domain [PF01798] (146-236)
  IPR012976 NOSIC [SM00931] (138-191)
  IPR029012 Helix hairpin bin domain superfamily [G3DSA:1.10.287.660] (139-235)
  IPR036070 Nop domain superfamily [SSF89124] (133-238)
  IPR045056 Nucleolar protein Nop56/Nop58 [PTHR10894] (35-235)
  IPR047099 Nop5, N-terminal domain superfamily [G3DSA:3.30.420.220] (1-132)

Foldseek 3Di:
DAQALFWAFAADPVLAGPDIDGPLLPLVVSLVQVVCLVVLHHDPVVVVRQVVVVVVVDAEEEDQDPSVQVSQVVVVRHHYDHDPPDVSNVVCRVCVQVNQVVVVDHDDPVSRVVSVVVSVVSVVVVVVVVVVPDVVVVVVVVVVVVVVLVVVLVVLLVVLLVVCCLQQVCCSPPQDPDSQVVLCCCLQQNHLVSLDPVSCVVRHDDDPVSSVVSNVSSVVGPHDDDDSPVSNVSSVSSNPDD

Sequence (242 aa):
VADTVVGIFVIDELENPINFRDFNGEINKIIEFYELIGENNLPQEFINLLEELSENGYNEFIVDNSNLSNLINQNSNFNAKHEVPCPLIQSFKLNLINSVNKYGVQITEEQIRERSKKLGESLAKKSISRASGKDDILIIQMINTLDLLKKTINLFSTRIREWYGLHFPELTDKIIEDHVLFSKLISIIGNRENFTKENLQEKFSFKDYTLNEIITQSQNSMGAEIDLDNIQKFSPYAKVLQ

Radius of gyration: 36.85 Å; chains: 1; bounding box: 66×37×90 Å

Organism: NCBI:txid412755

Secondary structure (DSSP, 8-state):
-EE-SSEEEEE-TTS-EEEEEE-TT-HHHHHHHHHHHHTT---HHHHHHHHHHHHTT--EEEES-HHHHHHHHHSTT-EEEE-SS-HHHHHHHHTHHHHHHTTT----HHHHHHHHHHHHHHHHHHHHHHHHT-HHHHHHHHHHHHHHHHHHHHHHHHHHHHHHHTT-HHIIIII---HHHHHHHHHHT-SGGG--HHHHHHH----HHHHHHHHHHHHT--PPP---HHHHHHGGGGGTT-